Protein AF-A0AAW9DWY3-F1 (afdb_monomer)

Organism: Acidiphilium acidophilum (NCBI:txid76588)

Sequence (272 aa):
MNARHDAEGHEAAGNEAMGNEATGNEARIAEVRATLDRVTDPELDESVVDLGFITAITVTAPDEVDVAFRLPTYWCAANFSYLMASDMREAVLGLSWVRRAVIHLDDHMYVEAINEGIAQGKDFTEVFPAGDGQDLSAIRRNFALKSFERRQEMLLRHLLAAGHPPETIAAISLAALEALKLDAEGTVLRTRYLERRHWPQDVMTVGEGVSPFAFVTRDGERLMPETLGIYLRHIRRIGLNAEFNGALCRGLLASRYPGTTPAATPDFIGAC

Solvent-accessible surface area (backbone atoms only — not comparable to full-atom values): 15272 Å² total; per-residue (Å²): 140,82,92,87,84,85,72,74,71,64,59,55,58,53,52,52,53,54,50,52,52,52,54,54,48,52,53,50,47,52,51,49,49,62,46,41,42,73,34,43,4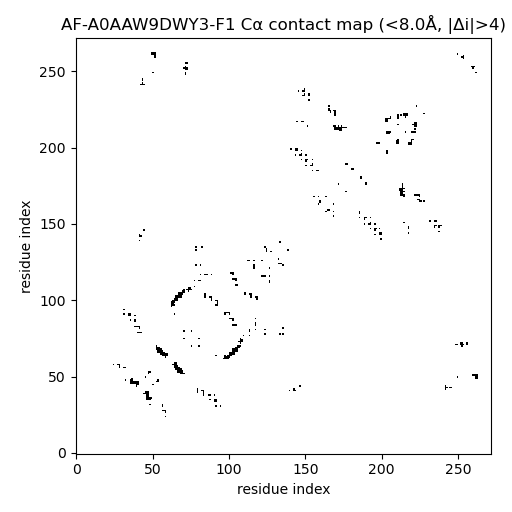0,66,75,54,68,40,29,35,49,44,63,52,24,60,75,45,74,47,76,83,51,97,38,29,40,41,36,35,29,52,61,47,47,52,76,58,57,66,68,59,57,43,50,45,48,46,48,45,36,53,49,50,48,66,39,92,67,39,79,44,60,47,56,42,64,72,60,44,83,54,36,68,56,46,35,52,27,57,74,71,69,53,56,67,60,78,63,43,69,85,50,84,78,71,55,60,68,62,49,52,50,53,31,37,47,50,44,32,42,35,36,45,46,55,38,52,50,51,42,46,74,74,65,51,50,51,64,57,56,46,61,33,29,45,71,53,56,73,68,52,89,59,59,75,67,51,46,52,36,48,53,58,27,57,76,30,62,65,44,54,60,84,35,35,34,52,84,98,39,64,49,66,43,53,53,53,47,89,73,29,43,80,46,48,48,91,46,43,70,59,51,48,60,56,40,47,58,60,41,55,54,23,53,54,51,43,54,50,44,51,51,39,28,37,72,71,40,76,89,58,75,48,57,79,75,78,83,78,74,77,78,128

Foldseek 3Di:
DDDDDDPPPPVVVVVVVVVVVVVVFVVLQVVLLVLQQCQAQLQQRGGQVLLLQWDDWDDDDFQEIETEGEFLDQADPLLSVLSSQLSSQVSSCPPPRHPYYQYAYDHHPCRVLSRVCSNVVHDPCVSVVPPPRPPSVVSSQVSLLLQLLLLLLVLVVQCVVVPNALVNLLPQFLVNLVVDDDPPVNVVSSVSNVVSCCPPVVQCDDPPGGARHSDAHSNNHGDDSVCVVVSSVVSVVSNVVSVVVSVVRSVSNCVVDPPDDRNDPPPPPPDD

pLDDT: mean 83.59, std 16.76, range [28.31, 98.06]

Secondary structure (DSSP, 8-state):
-----SSHHHHHHHHHHHHHHHHHHHHHHHHHHHHHTT-B-TTT--BTTTTT-EEEEEE-STTEEEEEE--SSTT--HHHHHHHHHHHHHHHHTSTT-SEEEEEE-S-TTHHHHHHHHHHT--HHHH-TTS----HHHHHHHHHHHHHHHHHHHHHHHHHHTT--HHHHTT-BHHHHHH----HHHHHHHHHHHHHHT-SHHHHEETTEE-SBSSB-TTSPBPPTTTHHHHHHHHHHHHHHHHHHHHHHHHHHHHHSTT--PPPPP------

InterPro domains:
  IPR002744 MIP18 family-like [PF01883] (30-99)
  IPR034904 Fe-S cluster assembly domain superfamily [G3DSA:3.30.300.130] (24-117)
  IPR034904 Fe-S cluster assembly domain superfamily [SSF117916] (30-110)

Nearest PDB structures (foldseek):
  3lno-assembly1_A  TM=9.317E-01  e=7.506E-04  Bacillus anthracis
  5ird-assembly1_A  TM=6.678E-01  e=3.492E-02  Mycobacterium tuberculosis H37Ra
  6g6i-assembly1_A-2  TM=7.000E-01  e=1.460E+00  Magnetospirillum gryphiswaldense
  7m3w-assembly1_B  TM=4.409E-01  e=3.427E+00  Mycobacterium avium subsp. paratuberculosis K-10
  1wz8-assembly1_E  TM=4.365E-01  e=4.242E+00  Thermus thermophilus HB8

Mean predicted aligned error: 9.47 Å

Structure (mmCIF, N/CA/C/O backbone):
data_AF-A0AAW9DWY3-F1
#
_entry.id   AF-A0AAW9DWY3-F1
#
loop_
_atom_site.group_PDB
_atom_site.id
_atom_site.type_symbol
_atom_site.label_atom_id
_atom_site.label_alt_id
_atom_site.label_comp_id
_atom_site.label_asym_id
_atom_site.label_entity_id
_atom_site.label_seq_id
_atom_site.pdbx_PDB_ins_code
_atom_site.Cartn_x
_atom_site.Cartn_y
_atom_site.Cartn_z
_atom_site.occupancy
_atom_site.B_iso_or_equiv
_atom_site.auth_seq_id
_atom_site.auth_comp_id
_atom_site.auth_asym_id
_atom_site.auth_atom_id
_atom_site.pdbx_PDB_model_num
ATOM 1 N N . MET A 1 1 ? -63.364 -26.196 23.648 1.00 38.72 1 MET A N 1
ATOM 2 C CA . MET A 1 1 ? -63.122 -25.522 22.351 1.00 38.72 1 MET A CA 1
ATOM 3 C C . MET A 1 1 ? -62.953 -24.042 22.629 1.00 38.72 1 MET A C 1
ATOM 5 O O . MET A 1 1 ? -63.817 -23.506 23.293 1.00 38.72 1 MET A O 1
ATOM 9 N N . ASN A 1 2 ? -61.928 -23.317 22.213 1.00 40.72 2 ASN A N 1
ATOM 10 C CA . ASN A 1 2 ? -60.600 -23.631 21.706 1.00 40.72 2 ASN A CA 1
ATOM 11 C C . ASN A 1 2 ? -59.834 -22.304 21.886 1.00 40.72 2 ASN A C 1
ATOM 13 O O . ASN A 1 2 ? -60.246 -21.303 21.310 1.00 40.72 2 ASN A O 1
ATOM 17 N N . ALA A 1 3 ? -58.807 -22.268 22.734 1.00 46.69 3 ALA A N 1
ATOM 18 C CA . ALA A 1 3 ? -57.855 -21.162 22.800 1.00 46.69 3 ALA A CA 1
ATOM 19 C C . ALA A 1 3 ? -56.593 -21.633 22.078 1.00 46.69 3 ALA A C 1
ATOM 21 O O . ALA A 1 3 ? -56.043 -22.652 22.492 1.00 46.69 3 ALA A O 1
ATOM 22 N N . ARG A 1 4 ? -56.216 -20.961 20.980 1.00 46.75 4 ARG A N 1
ATOM 23 C CA . ARG A 1 4 ? -54.938 -21.051 20.238 1.00 46.75 4 ARG A CA 1
ATOM 24 C C . ARG A 1 4 ? -55.126 -20.372 18.881 1.00 46.75 4 ARG A C 1
ATOM 26 O O . ARG A 1 4 ? -55.703 -20.987 17.993 1.00 46.75 4 ARG A O 1
ATOM 33 N N . HIS A 1 5 ? -54.677 -19.134 18.759 1.00 45.56 5 HIS A N 1
ATOM 34 C CA . HIS A 1 5 ? -54.224 -18.416 17.557 1.00 45.56 5 HIS A CA 1
ATOM 35 C C . HIS A 1 5 ? -53.874 -17.022 18.088 1.00 45.56 5 HIS A C 1
ATOM 37 O O . HIS A 1 5 ? -54.678 -16.515 18.854 1.00 45.56 5 HIS A O 1
ATOM 43 N N . ASP A 1 6 ? -52.659 -16.527 17.826 1.00 46.97 6 ASP A N 1
ATOM 44 C CA . ASP A 1 6 ? -52.166 -15.133 18.010 1.00 46.97 6 ASP A CA 1
ATOM 45 C C . ASP A 1 6 ? -50.674 -15.065 18.418 1.00 46.97 6 ASP A C 1
ATOM 47 O O . ASP A 1 6 ? -50.133 -13.978 18.594 1.00 46.97 6 ASP A O 1
ATOM 51 N N . ALA A 1 7 ? -49.958 -16.195 18.520 1.00 48.62 7 ALA A N 1
ATOM 52 C CA . ALA A 1 7 ? -48.517 -16.196 18.825 1.00 48.62 7 ALA A CA 1
ATOM 53 C C . ALA A 1 7 ? -47.592 -16.228 17.585 1.00 48.62 7 ALA A C 1
ATOM 55 O O . ALA A 1 7 ? -46.434 -15.844 17.687 1.00 48.62 7 ALA A O 1
ATOM 56 N N . GLU A 1 8 ? -48.076 -16.633 16.406 1.00 48.25 8 GLU A N 1
ATOM 57 C CA . GLU A 1 8 ? -47.203 -16.929 15.248 1.00 48.25 8 GLU A CA 1
ATOM 58 C C . GLU A 1 8 ? -46.792 -15.690 14.420 1.00 48.25 8 GLU A C 1
ATOM 60 O O . GLU A 1 8 ? -45.845 -15.751 13.642 1.00 48.25 8 GLU A O 1
ATOM 65 N N . GLY A 1 9 ? -47.453 -14.537 14.597 1.00 44.91 9 GLY A N 1
ATOM 66 C CA . GLY A 1 9 ? -47.199 -13.332 13.788 1.00 44.91 9 GLY A CA 1
ATOM 67 C C . GLY A 1 9 ? -46.065 -12.419 14.277 1.00 44.91 9 GLY A C 1
ATOM 68 O O . GLY A 1 9 ? -45.549 -11.624 13.497 1.00 44.91 9 GLY A O 1
ATOM 69 N N . HIS A 1 10 ? -45.667 -12.510 15.550 1.00 46.31 10 HIS A N 1
ATOM 70 C CA . HIS A 1 10 ? -44.636 -11.632 16.131 1.00 46.31 10 HIS A CA 1
ATOM 71 C C . HIS A 1 10 ? -43.219 -12.215 15.994 1.00 46.31 10 HIS A C 1
ATOM 73 O O . HIS A 1 10 ? -42.243 -11.476 15.894 1.00 46.31 10 HIS A O 1
ATOM 79 N N . GLU A 1 11 ? -43.109 -13.544 15.941 1.00 47.34 11 GLU A N 1
ATOM 80 C CA . GLU A 1 11 ? -41.832 -14.263 15.869 1.00 47.34 11 GLU A CA 1
ATOM 81 C C . GLU A 1 11 ? -41.232 -14.230 14.449 1.00 47.34 11 GLU A C 1
ATOM 83 O O . GLU A 1 11 ? -40.022 -14.081 14.288 1.00 47.34 11 GLU A O 1
ATOM 88 N N . ALA A 1 12 ? -42.075 -14.255 13.409 1.00 51.22 12 ALA A N 1
ATOM 89 C CA . ALA A 1 12 ? -41.637 -14.172 12.013 1.00 51.22 12 ALA A CA 1
ATOM 90 C C . ALA A 1 12 ? -41.053 -12.791 11.646 1.00 51.22 12 ALA A C 1
ATOM 92 O O . ALA A 1 12 ? -39.983 -12.716 11.046 1.00 51.22 12 ALA A O 1
ATOM 93 N N . ALA A 1 13 ? -41.699 -11.698 12.071 1.00 56.00 13 ALA A N 1
ATOM 94 C CA . ALA A 1 13 ? -41.237 -10.334 11.790 1.00 56.00 13 ALA A CA 1
ATOM 95 C C . ALA A 1 13 ? -39.919 -9.986 12.512 1.00 56.00 13 ALA A C 1
ATOM 97 O O . ALA A 1 13 ? -39.076 -9.277 11.963 1.00 56.00 13 ALA A O 1
ATOM 98 N N . GLY A 1 14 ? -39.716 -10.513 13.727 1.00 51.50 14 GLY A N 1
ATOM 99 C CA . GLY A 1 14 ? -38.459 -10.358 14.464 1.00 51.50 14 GLY A CA 1
ATOM 100 C C . GLY A 1 14 ? -37.291 -11.106 13.815 1.00 51.50 14 GLY A C 1
ATOM 101 O O . GLY A 1 14 ? -36.173 -10.598 13.794 1.00 51.50 14 GLY A O 1
ATOM 102 N N . ASN A 1 15 ? -37.552 -12.278 13.229 1.00 59.59 15 ASN A N 1
ATOM 103 C CA . ASN A 1 15 ? -36.520 -13.088 12.584 1.00 59.59 15 ASN A CA 1
ATOM 104 C C . ASN A 1 15 ? -36.099 -12.523 11.210 1.00 59.59 15 ASN A C 1
ATOM 106 O O . ASN A 1 15 ? -34.923 -12.568 10.857 1.00 59.59 15 ASN A O 1
ATOM 110 N N . GLU A 1 16 ? -37.033 -11.929 10.457 1.00 57.91 16 GLU A N 1
ATOM 111 C CA . GLU A 1 16 ? -36.740 -11.251 9.183 1.00 57.91 16 GLU A CA 1
ATOM 112 C C . GLU A 1 16 ? -35.959 -9.939 9.371 1.00 57.91 16 GLU A C 1
ATOM 114 O O . GLU A 1 16 ? -35.008 -9.681 8.631 1.00 57.91 16 GLU A O 1
ATOM 119 N N . ALA A 1 17 ? -36.303 -9.127 10.379 1.00 61.09 17 ALA A N 1
ATOM 120 C CA . ALA A 1 17 ? -35.576 -7.892 10.690 1.00 61.09 17 ALA A CA 1
ATOM 121 C C . ALA A 1 17 ? -34.137 -8.173 11.157 1.00 61.09 17 ALA A C 1
ATOM 123 O O . ALA A 1 17 ? -33.192 -7.564 10.656 1.00 61.09 17 ALA A O 1
ATOM 124 N N . MET A 1 18 ? -33.964 -9.157 12.046 1.00 61.44 18 MET A N 1
ATOM 125 C CA . MET A 1 18 ? -32.652 -9.580 12.542 1.00 61.44 18 MET A CA 1
ATOM 126 C C . MET A 1 18 ? -31.797 -10.222 11.435 1.00 61.44 18 MET A C 1
ATOM 128 O O . MET A 1 18 ? -30.588 -10.005 11.379 1.00 61.44 18 MET A O 1
ATOM 132 N N . GLY A 1 19 ? -32.426 -10.957 10.509 1.00 60.44 19 GLY A N 1
ATOM 133 C CA . GLY A 1 19 ? -31.772 -11.485 9.312 1.00 60.44 19 GLY A CA 1
ATOM 134 C C . GLY A 1 19 ? -31.286 -10.386 8.363 1.00 60.44 19 GLY A C 1
ATOM 135 O O . GLY A 1 19 ? -30.151 -10.452 7.900 1.00 60.44 19 GLY A O 1
ATOM 136 N N . ASN A 1 20 ? -32.101 -9.351 8.129 1.00 66.12 20 ASN A N 1
ATOM 137 C CA . ASN A 1 20 ? -31.758 -8.230 7.250 1.00 66.12 20 ASN A CA 1
ATOM 138 C C . ASN A 1 20 ? -30.631 -7.351 7.830 1.00 66.12 20 ASN A C 1
ATOM 140 O O . ASN A 1 20 ? -29.715 -6.961 7.104 1.00 66.12 20 ASN A O 1
ATOM 144 N N . GLU A 1 21 ? -30.653 -7.092 9.143 1.00 67.31 21 GLU A N 1
ATOM 145 C CA . GLU A 1 21 ? -29.576 -6.386 9.854 1.00 67.31 21 GLU A CA 1
ATOM 146 C C . GLU A 1 21 ? -28.256 -7.168 9.829 1.00 67.31 21 GLU A C 1
ATOM 148 O O . GLU A 1 21 ? -27.202 -6.580 9.582 1.00 67.31 21 GLU A O 1
ATOM 153 N N . ALA A 1 22 ? -28.299 -8.493 10.008 1.00 71.38 22 ALA A N 1
ATOM 154 C CA . ALA A 1 22 ? -27.112 -9.341 9.918 1.00 71.38 22 ALA A CA 1
ATOM 155 C C . ALA A 1 22 ? -26.484 -9.305 8.513 1.00 71.38 22 ALA A C 1
ATOM 157 O O . ALA A 1 22 ? -25.279 -9.078 8.392 1.00 71.38 22 ALA A O 1
ATOM 158 N N . THR A 1 23 ? -27.289 -9.429 7.449 1.00 74.88 23 THR A N 1
ATOM 159 C CA . THR 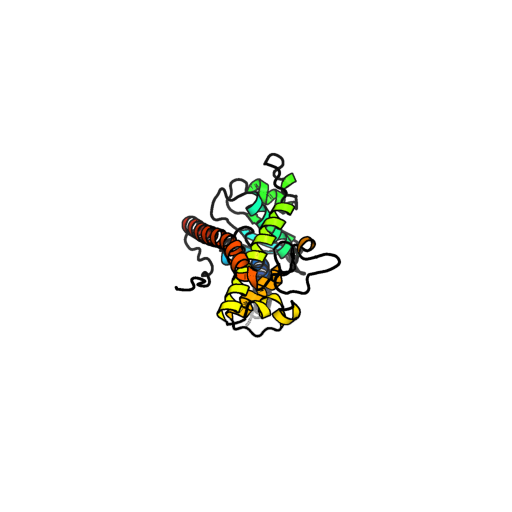A 1 23 ? -26.800 -9.284 6.064 1.00 74.88 23 THR A CA 1
ATOM 160 C C . THR A 1 23 ? -26.302 -7.872 5.751 1.00 74.88 23 THR A C 1
ATOM 162 O O . THR A 1 23 ? -25.316 -7.711 5.031 1.00 74.88 23 THR A O 1
ATOM 165 N N . GLY A 1 24 ? -26.942 -6.837 6.306 1.00 80.56 24 GLY A N 1
ATOM 166 C CA . GLY A 1 24 ? -26.497 -5.450 6.161 1.00 80.56 24 GLY A CA 1
ATOM 167 C C . GLY A 1 24 ? -25.141 -5.200 6.825 1.00 80.56 24 GLY A C 1
ATOM 168 O O . GLY A 1 24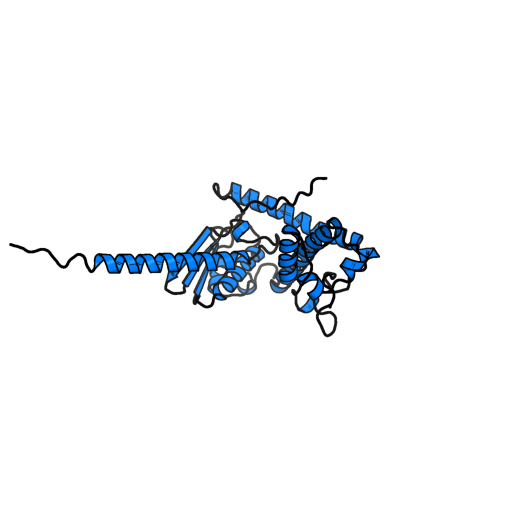 ? -24.274 -4.545 6.244 1.00 80.56 24 GLY A O 1
ATOM 169 N N . ASN A 1 25 ? -24.926 -5.775 8.009 1.00 85.50 25 ASN A N 1
ATOM 170 C CA . ASN A 1 25 ? -23.652 -5.696 8.716 1.00 85.50 25 ASN A CA 1
ATOM 171 C C . ASN A 1 25 ? -22.550 -6.495 8.017 1.00 85.50 25 ASN A C 1
ATOM 173 O O . ASN A 1 25 ? -21.427 -6.009 7.934 1.00 85.50 25 ASN A O 1
ATOM 177 N N . GLU A 1 26 ? -22.851 -7.668 7.459 1.00 89.38 26 GLU A N 1
ATOM 178 C CA . GLU A 1 26 ? -21.874 -8.447 6.690 1.00 89.38 26 GLU A CA 1
ATOM 179 C C . GLU A 1 26 ? -21.381 -7.678 5.453 1.00 89.38 26 GLU A C 1
ATOM 181 O O . GLU A 1 26 ? -20.174 -7.581 5.221 1.00 89.38 26 GLU A O 1
ATOM 186 N N . ALA A 1 27 ? -22.296 -7.041 4.713 1.00 91.88 27 ALA A N 1
ATOM 187 C CA . ALA A 1 27 ? -21.943 -6.194 3.574 1.00 91.88 27 ALA A CA 1
ATOM 188 C C . ALA A 1 27 ? -21.068 -4.997 3.988 1.00 91.88 27 ALA A C 1
ATOM 190 O O . ALA A 1 27 ? -20.058 -4.709 3.344 1.00 91.88 27 ALA A O 1
ATOM 191 N N . ARG A 1 28 ? -21.409 -4.335 5.101 1.00 94.25 28 ARG A N 1
ATOM 192 C CA . ARG A 1 28 ? -20.621 -3.227 5.667 1.00 94.25 28 ARG A CA 1
ATOM 193 C C . ARG A 1 28 ? -19.233 -3.675 6.127 1.00 94.25 28 ARG A C 1
ATOM 195 O O . ARG A 1 28 ? -18.250 -2.993 5.854 1.00 94.25 28 ARG A O 1
ATOM 202 N N . ILE A 1 29 ? -19.122 -4.836 6.775 1.00 95.56 29 ILE A N 1
ATOM 203 C CA . ILE A 1 29 ? -17.834 -5.416 7.186 1.00 95.56 29 ILE A CA 1
ATOM 204 C C . ILE A 1 29 ? -16.966 -5.721 5.960 1.00 95.56 29 ILE A C 1
ATOM 206 O O . ILE A 1 29 ? -15.766 -5.437 5.974 1.00 95.56 29 ILE A O 1
ATOM 210 N N . ALA A 1 30 ? -17.553 -6.267 4.893 1.00 95.50 30 ALA A N 1
ATOM 211 C CA . ALA A 1 30 ? -16.839 -6.526 3.646 1.00 95.50 30 ALA A CA 1
ATOM 212 C C . ALA A 1 30 ? -16.332 -5.227 2.994 1.00 95.50 30 ALA A C 1
ATOM 214 O O . ALA A 1 30 ? -15.190 -5.179 2.535 1.00 95.50 30 ALA A O 1
ATOM 215 N N . GLU A 1 31 ? -17.133 -4.160 3.011 1.00 96.31 31 GLU A N 1
ATOM 216 C CA . GLU A 1 31 ? -16.737 -2.838 2.510 1.00 96.31 31 GLU A CA 1
ATOM 217 C C . GLU A 1 31 ? -15.598 -2.214 3.336 1.00 96.31 31 GLU A C 1
ATOM 219 O O . GLU A 1 31 ? -14.619 -1.715 2.771 1.00 96.31 31 GLU A O 1
ATOM 224 N N . VAL A 1 32 ? -15.670 -2.304 4.670 1.00 97.12 32 VAL A N 1
ATOM 225 C CA . VAL A 1 32 ? -14.580 -1.879 5.566 1.00 97.12 32 VAL A CA 1
ATOM 226 C C . VAL A 1 32 ? -13.312 -2.677 5.272 1.00 97.12 32 VAL A C 1
ATOM 228 O O . VAL A 1 32 ? -12.243 -2.091 5.120 1.00 97.12 32 VAL A O 1
ATOM 231 N N . ARG A 1 33 ? -13.408 -4.003 5.121 1.00 97.38 33 ARG A N 1
ATOM 232 C CA . ARG A 1 33 ? -12.256 -4.849 4.783 1.00 97.38 33 ARG A CA 1
ATOM 233 C C . ARG A 1 33 ? -11.634 -4.459 3.442 1.00 97.38 33 ARG A C 1
ATOM 235 O O . ARG A 1 33 ? -10.418 -4.334 3.372 1.00 97.38 33 ARG A O 1
ATOM 242 N N . ALA A 1 34 ? -12.443 -4.232 2.408 1.00 95.75 34 ALA A N 1
ATOM 243 C CA . ALA A 1 34 ? -11.963 -3.797 1.093 1.00 95.75 34 ALA A CA 1
ATOM 244 C C . ALA A 1 34 ? -11.299 -2.409 1.136 1.00 95.75 34 ALA A C 1
ATOM 246 O O . ALA A 1 34 ? -10.392 -2.118 0.359 1.00 95.75 34 ALA A O 1
ATOM 247 N N . THR A 1 35 ? -11.741 -1.552 2.054 1.00 96.50 35 THR A N 1
ATOM 248 C CA . THR A 1 35 ? -11.126 -0.246 2.311 1.00 96.50 35 THR A CA 1
ATOM 249 C C . THR A 1 35 ? -9.779 -0.390 3.015 1.00 96.50 35 THR A C 1
ATOM 251 O O . THR A 1 35 ? -8.793 0.198 2.575 1.00 96.50 35 THR A O 1
ATOM 254 N N . LEU A 1 36 ? -9.715 -1.216 4.063 1.00 97.19 36 LEU A N 1
ATOM 255 C CA . LEU A 1 36 ? -8.480 -1.514 4.792 1.00 97.19 36 LEU A CA 1
ATOM 256 C C . LEU A 1 36 ? -7.439 -2.221 3.919 1.00 97.19 36 LEU A C 1
ATOM 258 O O . LEU A 1 36 ? -6.250 -2.024 4.126 1.00 97.19 36 LEU A O 1
ATOM 262 N N . ASP A 1 37 ? -7.864 -2.985 2.913 1.00 94.94 37 ASP A N 1
ATOM 263 C CA . ASP A 1 37 ? -6.963 -3.648 1.965 1.00 94.94 37 ASP A CA 1
ATOM 264 C C . ASP A 1 37 ? -6.107 -2.662 1.145 1.00 94.94 37 ASP A C 1
ATOM 266 O O . ASP A 1 37 ? -5.026 -2.988 0.661 1.00 94.94 37 ASP A O 1
ATOM 270 N N . ARG A 1 38 ? -6.554 -1.406 1.032 1.00 91.62 38 ARG A N 1
ATOM 271 C CA . ARG A 1 38 ? -5.794 -0.332 0.374 1.00 91.62 38 ARG A CA 1
ATOM 272 C C . ARG A 1 38 ? -4.793 0.350 1.303 1.00 91.62 38 ARG A C 1
ATOM 274 O O . ARG A 1 38 ? -3.956 1.118 0.829 1.00 91.62 38 ARG A O 1
ATOM 281 N N . VAL A 1 39 ? -4.881 0.100 2.608 1.00 93.62 39 VAL A N 1
ATOM 282 C CA . VAL A 1 39 ? -3.914 0.595 3.587 1.00 93.62 39 VAL A CA 1
ATOM 283 C C . VAL A 1 39 ? -2.724 -0.351 3.584 1.00 93.62 39 VAL A C 1
ATOM 285 O O . VAL A 1 39 ? -2.862 -1.551 3.808 1.00 93.62 39 VAL A O 1
ATOM 288 N N . THR A 1 40 ? -1.541 0.191 3.316 1.00 91.19 40 THR A N 1
ATOM 289 C CA . THR A 1 40 ? -0.316 -0.601 3.208 1.00 91.19 40 THR A CA 1
ATOM 290 C C . THR A 1 40 ? 0.620 -0.338 4.370 1.00 91.19 40 THR A C 1
ATOM 292 O O . THR A 1 40 ? 0.763 0.811 4.791 1.00 91.19 40 THR A O 1
ATOM 295 N N . ASP A 1 41 ? 1.353 -1.363 4.795 1.00 91.31 41 ASP A N 1
ATOM 296 C CA . ASP A 1 41 ? 2.540 -1.152 5.615 1.00 91.31 41 ASP A CA 1
ATOM 297 C C . ASP A 1 41 ? 3.522 -0.223 4.859 1.00 91.31 41 ASP A C 1
ATOM 299 O O . ASP A 1 41 ? 3.870 -0.516 3.707 1.00 91.31 41 ASP A O 1
ATOM 303 N N . PRO A 1 42 ? 3.950 0.913 5.450 1.00 83.50 42 PRO A N 1
ATOM 304 C CA . PRO A 1 42 ? 4.784 1.896 4.761 1.00 83.50 42 PRO A CA 1
ATOM 305 C C . PRO A 1 42 ? 6.124 1.339 4.270 1.00 83.50 42 PRO A C 1
ATOM 307 O O . PRO A 1 42 ? 6.641 1.792 3.247 1.00 83.50 42 PRO A O 1
ATOM 310 N N . GLU A 1 43 ? 6.696 0.379 4.994 1.00 84.56 43 GLU A N 1
ATOM 311 C CA . GLU A 1 43 ? 7.992 -0.212 4.682 1.00 84.56 43 GLU A CA 1
ATOM 312 C C . GLU A 1 43 ? 7.877 -1.305 3.616 1.00 84.56 43 GLU A C 1
ATOM 314 O O . GLU A 1 43 ? 8.718 -1.375 2.714 1.00 84.56 43 GLU A O 1
ATOM 319 N N . LEU A 1 44 ? 6.833 -2.129 3.703 1.00 86.81 44 LEU A N 1
ATOM 320 C CA . LEU A 1 44 ? 6.644 -3.299 2.845 1.00 86.81 44 LEU A CA 1
ATOM 321 C C . LEU A 1 44 ? 5.870 -2.987 1.557 1.00 86.81 44 LEU A C 1
ATOM 323 O O . LEU A 1 44 ? 6.007 -3.707 0.566 1.00 86.81 44 LEU A O 1
ATOM 327 N N . ASP A 1 45 ? 5.063 -1.920 1.548 1.00 89.31 45 ASP A N 1
ATOM 328 C CA . ASP A 1 45 ? 4.112 -1.599 0.474 1.00 89.31 45 ASP A CA 1
ATOM 329 C C . ASP A 1 45 ? 3.165 -2.793 0.175 1.00 89.31 45 ASP A C 1
ATOM 331 O O . ASP A 1 45 ? 2.820 -3.101 -0.970 1.00 89.31 45 ASP A O 1
ATOM 335 N N . GLU A 1 46 ? 2.771 -3.508 1.231 1.00 90.62 46 GLU A N 1
ATOM 336 C CA . GLU A 1 46 ? 1.835 -4.639 1.228 1.00 90.62 46 GLU A CA 1
ATOM 337 C C . GLU A 1 46 ? 0.610 -4.306 2.090 1.00 90.62 46 GLU A C 1
ATOM 339 O O . GLU A 1 46 ? 0.735 -3.577 3.074 1.00 90.62 46 GLU A O 1
ATOM 344 N N . SER A 1 47 ? -0.563 -4.819 1.712 1.00 93.31 47 SER A N 1
ATOM 345 C CA . SER A 1 47 ? -1.835 -4.578 2.405 1.00 93.31 47 SER A CA 1
ATOM 346 C C . SER A 1 47 ? -1.784 -5.052 3.860 1.00 93.31 47 SER A C 1
ATOM 348 O O . SER A 1 47 ? -1.324 -6.158 4.148 1.00 93.31 47 SER A O 1
ATOM 350 N N . VAL A 1 48 ? -2.314 -4.251 4.789 1.00 94.88 48 VAL A N 1
ATOM 351 C CA . VAL A 1 48 ? -2.465 -4.665 6.197 1.00 94.88 48 VAL A CA 1
ATOM 352 C C . VAL A 1 48 ? -3.428 -5.852 6.352 1.00 94.88 48 VAL A C 1
ATOM 354 O O . VAL A 1 48 ? -3.352 -6.596 7.335 1.00 94.88 48 VAL A O 1
ATOM 357 N N . VAL A 1 49 ? -4.321 -6.064 5.378 1.00 94.75 49 VAL A N 1
ATOM 358 C CA . VAL A 1 49 ? -5.204 -7.235 5.320 1.00 94.75 49 VAL A CA 1
ATOM 359 C C . VAL A 1 49 ? -4.422 -8.465 4.864 1.00 94.75 49 VAL A C 1
ATOM 361 O O . VAL A 1 49 ? -4.458 -9.480 5.561 1.00 94.75 49 VAL A O 1
ATOM 364 N N . ASP A 1 50 ? -3.665 -8.366 3.767 1.00 91.81 50 ASP A N 1
ATOM 365 C CA . ASP A 1 50 ? -2.847 -9.475 3.244 1.00 91.81 50 ASP A CA 1
ATOM 366 C C . ASP A 1 50 ? -1.769 -9.921 4.237 1.00 91.81 50 ASP A C 1
ATOM 368 O O . ASP A 1 50 ? -1.522 -11.119 4.414 1.00 91.81 50 ASP A O 1
ATOM 372 N N . LEU A 1 51 ? -1.172 -8.959 4.947 1.00 91.56 51 LEU A N 1
ATOM 373 C CA . LEU A 1 51 ? -0.207 -9.207 6.017 1.00 91.56 51 LEU A CA 1
ATOM 374 C C . LEU A 1 51 ? -0.833 -9.886 7.246 1.00 91.56 51 LEU A C 1
ATOM 376 O O . LEU A 1 51 ? -0.106 -10.334 8.131 1.00 91.56 51 LEU A O 1
ATOM 380 N N . GLY A 1 52 ? -2.164 -9.992 7.321 1.00 92.19 52 GLY A N 1
ATOM 381 C CA . GLY A 1 52 ? -2.867 -10.622 8.439 1.00 92.19 52 GLY A CA 1
ATOM 382 C C . GLY A 1 52 ? -2.825 -9.799 9.729 1.00 92.19 52 GLY A C 1
ATOM 383 O O . GLY A 1 52 ? -2.913 -10.370 10.828 1.00 92.19 52 GLY A O 1
ATOM 384 N N . PHE A 1 53 ? -2.660 -8.475 9.608 1.00 95.31 53 PHE A N 1
ATOM 385 C CA . PHE A 1 53 ? -2.638 -7.559 10.748 1.00 95.31 53 PHE A CA 1
ATOM 386 C C . PHE A 1 53 ? -4.041 -7.297 11.283 1.00 95.31 53 PHE A C 1
ATOM 388 O O . PHE A 1 53 ? -4.193 -7.183 12.493 1.00 95.31 53 PHE A O 1
ATOM 395 N N . ILE A 1 54 ? -5.063 -7.255 10.425 1.00 97.00 54 ILE A N 1
ATOM 396 C CA . ILE A 1 54 ? -6.451 -7.040 10.858 1.00 97.00 54 ILE A CA 1
ATOM 397 C C . ILE A 1 54 ? -6.979 -8.282 11.586 1.00 97.00 54 ILE A C 1
ATOM 399 O O . ILE A 1 54 ? -7.127 -9.346 10.981 1.00 97.00 54 ILE A O 1
ATOM 403 N N . THR A 1 55 ? -7.288 -8.141 12.875 1.00 95.25 55 THR A N 1
ATOM 404 C CA . THR A 1 55 ? -7.762 -9.233 13.742 1.00 95.25 55 THR A CA 1
ATOM 405 C C . THR A 1 55 ? -9.279 -9.260 13.869 1.00 95.25 55 THR A C 1
ATOM 407 O O . THR A 1 55 ? -9.864 -10.343 13.893 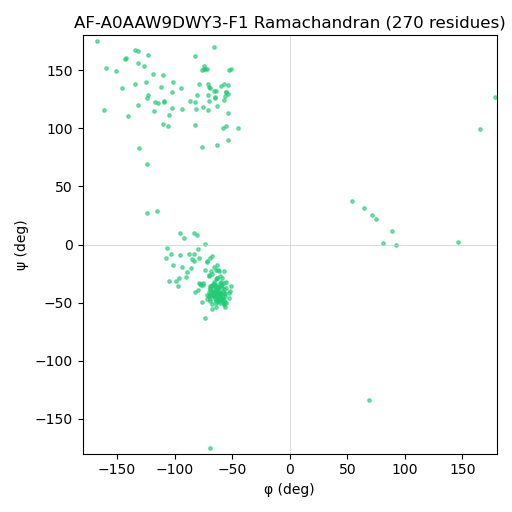1.00 95.25 55 THR A O 1
ATOM 410 N N . ALA A 1 56 ? -9.931 -8.095 13.891 1.00 96.06 56 ALA A N 1
ATOM 411 C CA . ALA A 1 56 ? -11.386 -7.993 13.943 1.00 96.06 56 ALA A CA 1
ATOM 412 C C . ALA A 1 56 ? -11.896 -6.717 13.263 1.00 96.06 56 ALA A C 1
ATOM 414 O O . ALA A 1 56 ? -11.233 -5.682 13.272 1.00 96.06 56 ALA A O 1
ATOM 415 N N . ILE A 1 57 ? -13.103 -6.803 12.703 1.00 97.25 57 ILE A N 1
ATOM 416 C CA . ILE A 1 57 ? -13.888 -5.665 12.218 1.00 97.25 57 ILE A CA 1
ATOM 417 C C . ILE A 1 57 ? -15.294 -5.849 12.785 1.00 97.25 57 ILE A C 1
ATOM 419 O O . ILE A 1 57 ? -15.931 -6.865 12.506 1.00 97.25 57 ILE A O 1
ATOM 423 N N . THR A 1 58 ? -15.767 -4.885 13.571 1.00 95.12 58 THR A N 1
ATOM 424 C CA . THR A 1 58 ? -17.102 -4.913 14.182 1.00 95.12 58 THR A CA 1
ATOM 425 C C . THR A 1 58 ? -17.867 -3.649 13.818 1.00 95.12 58 THR A C 1
ATOM 427 O O . THR A 1 58 ? -17.303 -2.558 13.810 1.00 95.12 58 THR A O 1
ATOM 430 N N . VAL A 1 59 ? -19.162 -3.796 13.540 1.00 93.69 59 VAL A N 1
ATOM 431 C CA . VAL A 1 59 ? -20.102 -2.682 13.363 1.00 93.69 59 VAL A CA 1
ATOM 432 C C . VAL A 1 59 ? -21.042 -2.701 14.570 1.00 93.69 59 VAL A C 1
ATOM 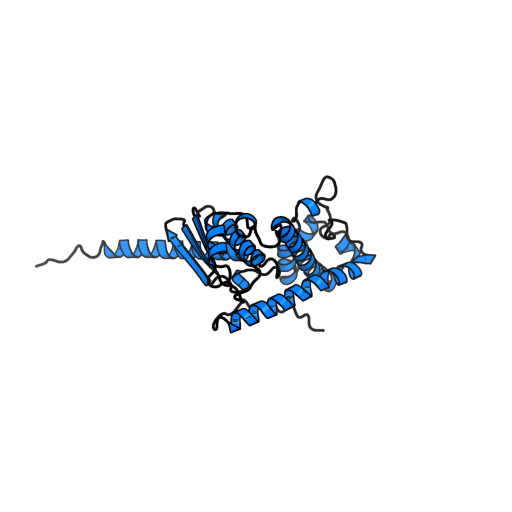434 O O . VAL A 1 59 ? -21.869 -3.603 14.687 1.00 93.69 59 VAL A O 1
ATOM 437 N N . THR A 1 60 ? -20.836 -1.793 15.529 1.00 79.62 60 THR A N 1
ATOM 438 C CA . THR A 1 60 ? -21.396 -1.893 16.898 1.00 79.62 60 THR A CA 1
ATOM 439 C C . THR A 1 60 ? -22.662 -1.064 17.129 1.00 79.62 60 THR A C 1
ATOM 441 O O . THR A 1 60 ? -23.534 -1.462 17.900 1.00 79.62 60 THR A O 1
ATOM 444 N N . ALA A 1 61 ? -22.791 0.068 16.446 1.00 73.50 61 ALA A N 1
ATOM 445 C CA . ALA A 1 61 ? -23.958 0.950 16.443 1.00 73.50 61 ALA A CA 1
ATOM 446 C C . ALA A 1 61 ? -24.269 1.329 14.985 1.00 73.50 61 ALA A C 1
ATOM 448 O O . ALA A 1 61 ? -23.421 1.079 14.119 1.00 73.50 61 ALA A O 1
ATOM 449 N N . PRO A 1 62 ? -25.440 1.921 14.658 1.00 74.25 62 PRO A N 1
ATOM 450 C CA . PRO A 1 62 ? -25.634 2.467 13.324 1.00 74.25 62 PRO A CA 1
ATOM 451 C C . PRO A 1 62 ? -24.475 3.420 13.034 1.00 74.25 62 PRO A C 1
ATOM 453 O O . PRO A 1 62 ? -24.313 4.450 13.693 1.00 74.25 62 PRO A O 1
ATOM 456 N N . ASP A 1 63 ? -23.662 3.012 12.063 1.00 87.00 63 ASP A N 1
ATOM 457 C CA . ASP A 1 63 ? -22.599 3.808 11.471 1.00 87.00 63 ASP A CA 1
ATOM 458 C C . ASP A 1 63 ? -21.330 3.988 12.332 1.00 87.00 63 ASP A C 1
ATOM 460 O O . ASP A 1 63 ? -20.554 4.921 12.110 1.00 87.00 63 ASP A O 1
ATOM 464 N N . GLU A 1 64 ? -21.082 3.091 13.293 1.00 94.06 64 GLU A N 1
ATOM 465 C CA . GLU A 1 64 ? -19.813 3.021 14.038 1.00 94.06 64 GLU A CA 1
ATOM 466 C C . GLU A 1 64 ? -19.030 1.753 13.696 1.00 94.06 64 GLU A C 1
ATOM 468 O O . GLU A 1 64 ? -19.601 0.663 13.620 1.00 94.06 64 GLU A O 1
ATOM 473 N N . VAL A 1 65 ? -17.720 1.907 13.487 1.00 97.19 65 VAL A N 1
ATOM 474 C CA . VAL A 1 65 ? -16.811 0.824 13.101 1.00 97.19 65 VAL A CA 1
ATOM 475 C C . VAL A 1 65 ? -15.663 0.720 14.095 1.00 97.19 65 VAL A C 1
ATOM 477 O O . VAL A 1 65 ? -14.929 1.685 14.314 1.00 97.19 65 VAL A O 1
ATOM 480 N N . ASP A 1 66 ? -15.470 -0.478 14.633 1.00 97.19 66 ASP A N 1
ATOM 481 C CA . ASP A 1 66 ? -14.333 -0.844 15.469 1.00 97.19 66 ASP A CA 1
ATOM 482 C C . ASP A 1 66 ? -13.426 -1.807 14.686 1.00 97.19 66 ASP A C 1
ATOM 484 O O . ASP A 1 66 ? -13.865 -2.871 14.237 1.00 97.19 66 ASP A O 1
ATOM 488 N N . VAL A 1 67 ? -12.156 -1.440 14.517 1.00 98.06 67 VAL A N 1
ATOM 489 C CA . VAL A 1 67 ? -11.132 -2.263 13.859 1.00 98.06 67 VAL A CA 1
ATOM 490 C C . VAL A 1 67 ? -10.047 -2.593 14.871 1.00 98.06 67 VAL A C 1
ATOM 492 O O . VAL A 1 67 ? -9.413 -1.691 15.417 1.00 98.06 67 VAL A O 1
ATOM 495 N N . ALA A 1 68 ? -9.803 -3.882 15.088 1.00 97.69 68 ALA A N 1
ATOM 496 C CA . ALA A 1 68 ? -8.661 -4.356 15.857 1.00 97.69 68 ALA A CA 1
ATOM 497 C C . ALA A 1 68 ? -7.561 -4.841 14.909 1.00 97.69 68 ALA A C 1
ATOM 499 O O . ALA A 1 68 ? -7.838 -5.486 13.887 1.00 97.69 68 ALA A O 1
ATOM 500 N N . PHE A 1 69 ? -6.314 -4.525 15.243 1.00 97.38 69 PHE A N 1
ATOM 501 C CA . PHE A 1 69 ? -5.156 -4.995 14.502 1.00 97.38 69 PHE A CA 1
ATOM 502 C C . PHE A 1 69 ? -3.971 -5.307 15.417 1.00 97.38 69 PHE A C 1
ATOM 504 O O . PHE A 1 69 ? -3.856 -4.819 16.541 1.00 97.38 69 PHE A O 1
ATOM 511 N N . ARG A 1 70 ? -3.049 -6.111 14.898 1.00 94.94 70 ARG A N 1
ATOM 512 C CA . ARG A 1 70 ? -1.849 -6.577 15.598 1.00 94.94 70 ARG A CA 1
ATOM 513 C C . ARG A 1 70 ? -0.608 -6.406 14.742 1.00 94.94 70 ARG A C 1
ATOM 515 O O . ARG A 1 70 ? -0.690 -6.257 13.526 1.00 94.94 70 ARG A O 1
ATOM 522 N N . LEU A 1 71 ? 0.545 -6.534 15.391 1.00 93.81 71 LEU A N 1
ATOM 523 C CA . LEU A 1 71 ? 1.847 -6.419 14.751 1.00 93.81 71 LEU A CA 1
ATOM 524 C C . LEU A 1 71 ? 2.737 -7.641 15.042 1.00 93.81 71 LEU A C 1
ATOM 526 O O . LEU A 1 71 ? 2.591 -8.287 16.087 1.00 93.81 71 LEU A O 1
ATOM 530 N N . PRO A 1 72 ? 3.688 -7.965 14.146 1.00 88.25 72 PRO A N 1
ATOM 531 C CA . PRO A 1 72 ? 4.545 -9.143 14.280 1.00 88.25 72 PRO A CA 1
ATOM 532 C C . PRO A 1 72 ? 5.384 -9.171 15.554 1.00 88.25 72 PRO A C 1
ATOM 534 O O . PRO A 1 72 ? 5.615 -10.243 16.109 1.00 88.25 72 PRO A O 1
ATOM 537 N N . THR A 1 73 ? 5.840 -8.010 16.033 1.00 85.12 73 THR A N 1
ATOM 538 C CA . THR A 1 73 ? 6.676 -7.901 17.234 1.00 85.12 73 THR A CA 1
ATOM 539 C C . THR A 1 73 ? 6.159 -6.834 18.190 1.00 85.12 73 THR A C 1
ATOM 541 O O . THR A 1 73 ? 5.435 -5.915 17.814 1.00 85.12 73 THR A O 1
ATOM 544 N N . TYR A 1 74 ? 6.512 -6.982 19.467 1.00 85.19 74 TYR A N 1
ATOM 545 C CA . TYR A 1 74 ? 6.127 -6.048 20.528 1.00 85.19 74 TYR A CA 1
ATOM 546 C C . TYR A 1 74 ? 6.809 -4.674 20.383 1.00 85.19 74 TYR A C 1
ATOM 548 O O . TYR A 1 74 ? 6.309 -3.674 20.889 1.00 85.19 74 TYR A O 1
ATOM 556 N N . TRP A 1 75 ? 7.939 -4.628 19.675 1.00 83.69 75 TRP A N 1
ATOM 557 C CA . TRP A 1 75 ? 8.796 -3.453 19.492 1.00 83.69 75 TRP A CA 1
ATOM 558 C C . TRP A 1 75 ? 8.849 -2.979 18.032 1.00 83.69 75 TRP A C 1
ATOM 560 O O . TRP A 1 75 ? 9.864 -2.432 17.593 1.00 83.69 75 TRP A O 1
ATOM 570 N N . CYS A 1 76 ? 7.789 -3.211 17.250 1.00 89.00 76 CYS A N 1
ATOM 571 C CA . CYS A 1 76 ? 7.650 -2.553 15.951 1.00 89.00 76 CYS A CA 1
ATOM 572 C C . CYS A 1 76 ? 7.847 -1.031 16.100 1.00 89.00 76 CYS A C 1
ATOM 574 O O . CYS A 1 76 ? 7.620 -0.443 17.158 1.00 89.00 76 CYS A O 1
ATOM 576 N N . ALA A 1 77 ? 8.339 -0.378 15.049 1.00 88.69 77 ALA A N 1
ATOM 577 C CA . ALA A 1 77 ? 8.682 1.033 15.148 1.00 88.69 77 ALA A CA 1
ATOM 578 C C . ALA A 1 77 ? 7.419 1.873 15.411 1.00 88.69 77 ALA A C 1
ATOM 580 O O . ALA A 1 77 ? 6.444 1.786 14.665 1.00 88.69 77 ALA A O 1
ATOM 581 N N . ALA A 1 78 ? 7.434 2.691 16.470 1.00 89.19 78 ALA A N 1
ATOM 582 C CA . ALA A 1 78 ? 6.255 3.436 16.920 1.00 89.19 78 ALA A CA 1
ATOM 583 C C . ALA A 1 78 ? 5.670 4.339 15.824 1.00 89.19 78 ALA A C 1
ATOM 585 O O . ALA A 1 78 ? 4.455 4.430 15.679 1.00 89.19 78 ALA A O 1
ATOM 586 N N . ASN A 1 79 ? 6.536 4.964 15.025 1.00 88.44 79 ASN A N 1
ATOM 587 C CA . ASN A 1 79 ? 6.151 5.769 13.869 1.00 88.44 79 ASN A CA 1
ATOM 588 C C . ASN A 1 79 ? 5.396 4.941 12.815 1.00 88.44 79 ASN A C 1
ATOM 590 O O . ASN A 1 79 ? 4.374 5.400 12.320 1.00 88.44 79 ASN A O 1
ATOM 594 N N . PHE A 1 80 ? 5.838 3.724 12.491 1.00 89.19 80 PHE A N 1
ATOM 595 C CA . PHE A 1 80 ? 5.175 2.880 11.486 1.00 89.19 80 PHE A CA 1
ATOM 596 C C . PHE A 1 80 ? 3.840 2.347 12.003 1.00 89.19 80 PHE A C 1
ATOM 598 O O . PHE A 1 80 ? 2.834 2.424 11.299 1.00 89.19 80 PHE A O 1
ATOM 605 N N . SER A 1 81 ? 3.814 1.893 13.258 1.00 92.69 81 SER A N 1
ATOM 606 C CA . SER A 1 81 ? 2.589 1.472 13.941 1.00 92.69 81 SER A CA 1
ATOM 607 C C . SER A 1 81 ? 1.547 2.599 13.956 1.00 92.69 81 SER A C 1
ATOM 609 O O . SER A 1 81 ? 0.380 2.366 13.643 1.00 92.69 81 SER A O 1
ATOM 611 N N . TYR A 1 82 ? 1.971 3.832 14.260 1.00 93.00 82 TYR A N 1
ATOM 612 C CA . TYR A 1 82 ? 1.092 5.003 14.285 1.00 93.00 82 TYR A CA 1
ATOM 613 C C . TYR A 1 82 ? 0.610 5.410 12.889 1.00 93.00 82 TYR A C 1
ATOM 615 O O . TYR A 1 82 ? -0.569 5.699 12.714 1.00 93.00 82 TYR A O 1
ATOM 623 N N . LEU A 1 83 ? 1.499 5.398 11.887 1.00 91.31 83 LEU A N 1
ATOM 624 C CA . LEU A 1 83 ? 1.149 5.688 10.494 1.00 91.31 83 LEU A CA 1
ATOM 625 C C . LEU A 1 83 ? 0.061 4.741 9.987 1.00 91.31 83 LEU A C 1
ATOM 627 O O . LEU A 1 83 ? -0.961 5.208 9.497 1.00 91.31 83 LEU A O 1
ATOM 631 N N . MET A 1 84 ? 0.242 3.430 10.172 1.00 94.50 84 MET A N 1
ATOM 632 C CA . MET A 1 84 ? -0.764 2.445 9.772 1.00 94.50 84 MET A CA 1
ATOM 633 C C . MET A 1 84 ? -2.089 2.656 10.509 1.00 94.50 84 MET A C 1
ATOM 635 O O . MET A 1 84 ? -3.142 2.639 9.879 1.00 94.50 84 MET A O 1
ATOM 639 N N . ALA A 1 85 ? -2.062 2.887 11.825 1.00 96.19 85 ALA A N 1
ATOM 640 C CA . ALA A 1 85 ? -3.280 3.122 12.600 1.00 96.19 85 ALA A CA 1
ATOM 641 C C . ALA A 1 85 ? -4.030 4.392 12.160 1.00 96.19 85 ALA A C 1
ATOM 643 O O . ALA A 1 85 ? -5.258 4.375 12.045 1.00 96.19 85 ALA A O 1
ATOM 644 N N . SER A 1 86 ? -3.296 5.468 11.865 1.00 94.81 86 SER A N 1
ATOM 645 C CA . SER A 1 86 ? -3.849 6.715 11.327 1.00 94.81 86 SER A CA 1
ATOM 646 C C . SER A 1 86 ? -4.480 6.487 9.956 1.00 94.81 86 SER A C 1
ATOM 648 O O . SER A 1 86 ? -5.622 6.885 9.741 1.00 94.81 86 SER A O 1
ATOM 650 N N . ASP A 1 87 ? -3.782 5.782 9.063 1.00 94.19 87 ASP A N 1
ATOM 651 C CA . ASP A 1 87 ? -4.246 5.515 7.697 1.00 94.19 87 ASP A CA 1
ATOM 652 C C . ASP A 1 87 ? -5.487 4.618 7.693 1.00 94.19 87 ASP A C 1
ATOM 654 O O . ASP A 1 87 ? -6.434 4.871 6.950 1.00 94.19 87 ASP A O 1
ATOM 658 N N . MET A 1 88 ? -5.537 3.614 8.575 1.00 97.56 88 MET A N 1
ATOM 659 C CA . MET A 1 88 ? -6.738 2.803 8.790 1.00 97.56 88 MET A CA 1
ATOM 660 C C . MET A 1 88 ? -7.915 3.655 9.267 1.00 97.56 88 MET A C 1
ATOM 662 O O . MET A 1 88 ? -9.018 3.524 8.738 1.00 97.56 88 MET A O 1
ATOM 666 N N . ARG A 1 89 ? -7.692 4.558 10.231 1.00 97.44 89 ARG A N 1
ATOM 667 C CA . ARG A 1 89 ? -8.744 5.447 10.743 1.00 97.44 89 ARG A CA 1
ATOM 668 C C . ARG A 1 89 ? -9.281 6.363 9.648 1.00 97.44 89 ARG A C 1
ATOM 670 O O . ARG A 1 89 ? -10.494 6.473 9.496 1.00 97.44 89 ARG A O 1
ATOM 677 N N . GLU A 1 90 ? -8.395 7.009 8.896 1.00 95.62 90 GLU A N 1
ATOM 678 C CA . GLU A 1 90 ? -8.762 7.903 7.794 1.00 95.62 90 GLU A CA 1
ATOM 679 C C . GLU A 1 90 ? -9.513 7.162 6.686 1.00 95.62 90 GLU A C 1
ATOM 681 O O . GLU A 1 90 ? -10.559 7.630 6.239 1.00 95.62 90 GLU A O 1
ATOM 686 N N . ALA A 1 91 ? -9.029 5.982 6.288 1.00 96.38 91 ALA A N 1
ATOM 687 C CA . ALA A 1 91 ? -9.665 5.174 5.256 1.00 96.38 91 ALA A CA 1
ATOM 688 C C . ALA A 1 91 ? -11.089 4.763 5.661 1.00 96.38 91 ALA A C 1
ATOM 690 O O . ALA A 1 91 ? -12.026 4.938 4.884 1.00 96.38 91 ALA A O 1
ATOM 691 N N . VAL A 1 92 ? -11.271 4.281 6.895 1.00 97.44 92 VAL A N 1
ATOM 692 C CA . VAL A 1 92 ? -12.586 3.864 7.407 1.00 97.44 92 VAL A CA 1
ATOM 693 C C . VAL A 1 92 ? -13.537 5.053 7.566 1.00 97.44 92 VAL A C 1
ATOM 695 O O . VAL A 1 92 ? -14.701 4.944 7.192 1.00 97.44 92 VAL A O 1
ATOM 698 N N . LEU A 1 93 ? -13.058 6.206 8.048 1.00 96.88 93 LEU A N 1
ATOM 699 C CA . LEU A 1 93 ? -13.858 7.441 8.112 1.00 96.88 93 LEU A CA 1
ATOM 700 C C . LEU A 1 93 ? -14.228 7.999 6.729 1.00 96.88 93 LEU A C 1
ATOM 702 O O . LEU A 1 93 ? -15.162 8.788 6.624 1.00 96.88 93 LEU A O 1
ATOM 706 N N . GLY A 1 94 ? -13.511 7.608 5.673 1.00 96.56 94 GLY A N 1
ATOM 707 C CA . GLY A 1 94 ? -13.819 7.986 4.294 1.00 96.56 94 GLY A CA 1
ATOM 708 C C . GLY A 1 94 ? -15.057 7.293 3.714 1.00 96.56 94 GLY A C 1
ATOM 709 O O . GLY A 1 94 ? -15.563 7.723 2.675 1.00 96.56 94 GLY A O 1
ATOM 710 N N . LEU A 1 95 ? -15.564 6.238 4.359 1.00 96.38 95 LEU A N 1
ATOM 711 C CA . LEU A 1 95 ? -16.802 5.573 3.956 1.00 96.38 95 LEU A CA 1
ATOM 712 C C . LEU A 1 95 ? -18.008 6.466 4.263 1.00 96.38 95 LEU A C 1
ATOM 714 O O . LEU A 1 95 ? -18.192 6.918 5.389 1.00 96.38 95 LEU A O 1
ATOM 718 N N . SER A 1 96 ? -18.879 6.680 3.273 1.00 95.06 96 SER A N 1
ATOM 719 C CA . SER A 1 96 ? -19.969 7.669 3.359 1.00 95.06 96 SER A CA 1
ATOM 720 C C . SER A 1 96 ? -20.980 7.407 4.473 1.00 95.06 96 SER A C 1
ATOM 722 O O . SER A 1 96 ? -21.710 8.313 4.868 1.00 95.06 96 SER A O 1
ATOM 724 N N . TRP A 1 97 ? -21.072 6.159 4.928 1.00 94.75 97 TRP A N 1
ATOM 725 C CA . TRP A 1 97 ? -21.967 5.758 6.001 1.00 94.75 97 TRP A CA 1
ATOM 726 C C . TRP A 1 97 ? -21.283 5.730 7.363 1.00 94.75 97 TRP A C 1
ATOM 728 O O . TRP A 1 97 ? -21.994 5.565 8.333 1.00 94.75 97 TRP A O 1
ATOM 738 N N . VAL A 1 98 ? -19.960 5.874 7.484 1.00 96.81 98 VAL A N 1
ATOM 739 C CA . VAL A 1 98 ? -19.274 5.787 8.782 1.00 96.81 98 VAL A CA 1
ATOM 740 C C . VAL A 1 98 ? -19.272 7.151 9.470 1.00 96.81 98 VAL A C 1
ATOM 742 O O . VAL A 1 98 ? -18.760 8.134 8.942 1.00 96.81 98 VAL A O 1
ATOM 745 N N . ARG A 1 99 ? -19.805 7.217 10.694 1.00 95.25 99 ARG A N 1
ATOM 746 C CA . ARG A 1 99 ? -19.768 8.419 11.548 1.00 95.25 99 ARG A CA 1
ATOM 747 C C . ARG A 1 99 ? -18.615 8.403 12.544 1.00 95.25 99 ARG A C 1
ATOM 749 O O . ARG A 1 99 ? -18.152 9.465 12.956 1.00 95.25 99 ARG A O 1
ATOM 756 N N . ARG A 1 100 ? -18.181 7.215 12.972 1.00 95.06 100 ARG A N 1
ATOM 757 C CA . ARG A 1 100 ? -17.102 7.038 13.951 1.00 95.06 100 ARG A CA 1
ATOM 758 C C . ARG A 1 100 ? -16.299 5.783 13.633 1.00 95.06 100 ARG A C 1
ATOM 760 O O . ARG A 1 100 ? -16.876 4.727 13.400 1.00 95.06 100 ARG A O 1
ATOM 767 N N . ALA A 1 101 ? -14.977 5.915 13.677 1.00 96.81 101 ALA A N 1
ATOM 768 C CA . ALA A 1 101 ? -14.037 4.814 13.529 1.00 96.81 101 ALA A CA 1
ATOM 769 C C . ALA A 1 101 ? -13.129 4.744 14.760 1.00 96.81 101 ALA A C 1
ATOM 771 O O . ALA A 1 101 ? -12.524 5.749 15.149 1.00 96.81 101 ALA A O 1
ATOM 772 N N . VAL A 1 102 ? -13.033 3.562 15.357 1.00 96.69 102 VAL A N 1
ATOM 773 C CA . VAL A 1 102 ? -12.116 3.252 16.454 1.00 96.69 102 VAL A CA 1
ATOM 774 C C . VAL A 1 102 ? -11.115 2.230 15.941 1.00 96.69 102 VAL A C 1
ATOM 776 O O . VAL A 1 102 ? -11.497 1.156 15.486 1.00 96.69 102 VAL A O 1
ATOM 779 N N . ILE A 1 103 ? -9.831 2.573 16.003 1.00 97.88 103 ILE A N 1
ATOM 780 C CA . ILE A 1 103 ? -8.741 1.675 15.627 1.00 97.88 103 ILE A CA 1
ATOM 781 C C . ILE A 1 103 ? -8.013 1.268 16.904 1.00 97.88 103 ILE A C 1
ATOM 783 O O . ILE A 1 103 ? -7.562 2.132 17.656 1.00 97.88 103 ILE A O 1
ATOM 787 N N . HIS A 1 104 ? -7.924 -0.035 17.148 1.00 97.31 104 HIS A N 1
ATOM 788 C CA . HIS A 1 104 ? -7.321 -0.616 18.339 1.00 97.31 104 HIS A CA 1
ATOM 789 C C . HIS A 1 104 ? -6.110 -1.470 17.963 1.00 97.31 104 HIS A C 1
ATOM 791 O O . HIS A 1 104 ? -6.250 -2.498 17.302 1.00 97.31 104 HIS A O 1
ATOM 797 N N . LEU A 1 105 ? -4.923 -1.051 18.398 1.00 97.44 105 LEU A N 1
ATOM 798 C CA . LEU A 1 105 ? -3.726 -1.886 18.380 1.00 97.44 105 LEU A CA 1
ATOM 799 C C . LEU A 1 105 ? -3.750 -2.835 19.582 1.00 97.44 105 LEU A C 1
ATOM 801 O O . LEU A 1 105 ? -3.917 -2.377 20.710 1.00 97.44 105 LEU A O 1
ATOM 805 N N . ASP A 1 106 ? -3.555 -4.130 19.335 1.00 94.38 106 ASP A N 1
ATOM 806 C CA . ASP A 1 106 ? -3.679 -5.175 20.357 1.00 94.38 106 ASP A CA 1
ATOM 807 C C . ASP A 1 106 ? -2.508 -5.206 21.361 1.00 94.38 106 ASP A C 1
ATOM 809 O O . ASP A 1 106 ? -2.715 -5.006 22.553 1.00 94.38 106 ASP A O 1
ATOM 813 N N . ASP A 1 107 ? -1.277 -5.484 20.912 1.00 91.19 107 ASP A N 1
ATOM 814 C CA . ASP A 1 107 ? -0.126 -5.712 21.806 1.00 91.19 107 ASP A CA 1
ATOM 815 C C . ASP A 1 107 ? 1.167 -5.084 21.257 1.00 91.19 107 ASP A C 1
ATOM 817 O O . ASP A 1 107 ? 1.731 -5.543 20.252 1.00 91.19 107 ASP A O 1
ATOM 821 N N . HIS A 1 108 ? 1.641 -4.030 21.931 1.00 93.69 108 HIS A N 1
ATOM 822 C CA . HIS A 1 108 ? 2.792 -3.216 21.538 1.00 93.69 108 HIS A CA 1
ATOM 823 C C . HIS A 1 108 ? 3.371 -2.426 22.723 1.00 93.69 108 HIS A C 1
ATOM 825 O O . HIS A 1 108 ? 2.636 -2.002 23.608 1.00 93.69 108 HIS A O 1
ATOM 831 N N . MET A 1 109 ? 4.671 -2.118 22.700 1.00 92.25 109 MET A N 1
ATOM 832 C CA . MET A 1 109 ? 5.359 -1.404 23.793 1.00 92.25 109 MET A CA 1
ATOM 833 C C . MET A 1 109 ? 4.873 0.025 24.070 1.00 92.25 109 MET A C 1
ATOM 835 O O . MET A 1 109 ? 5.165 0.586 25.121 1.00 92.25 109 MET A O 1
ATOM 839 N N . TYR A 1 110 ? 4.164 0.612 23.111 1.00 92.62 110 TYR A N 1
ATOM 840 C CA . TYR A 1 110 ? 3.566 1.947 23.197 1.00 92.62 110 TYR A CA 1
ATOM 841 C C . TYR A 1 110 ? 2.056 1.905 22.925 1.00 92.62 110 TYR A C 1
ATOM 843 O O . TYR A 1 110 ? 1.508 2.864 22.385 1.00 92.62 110 TYR A O 1
ATOM 851 N N . VAL A 1 111 ? 1.400 0.772 23.196 1.00 95.19 111 VAL A N 1
ATOM 852 C CA . VAL A 1 111 ? 0.000 0.539 22.811 1.00 95.19 111 VAL A CA 1
ATOM 853 C C . VAL A 1 111 ? -0.947 1.598 23.376 1.00 95.19 111 VAL A C 1
ATOM 855 O O . VAL A 1 111 ? -1.772 2.120 22.630 1.00 95.19 111 VAL A O 1
ATOM 858 N N . GLU A 1 112 ? -0.780 1.999 24.637 1.00 95.12 112 GLU A N 1
ATOM 859 C CA . GLU A 1 112 ? -1.632 3.006 25.275 1.00 95.12 112 GLU A CA 1
ATOM 860 C C . GLU A 1 112 ? -1.485 4.365 24.588 1.00 95.12 112 GLU A C 1
ATOM 862 O O . GLU A 1 112 ? -2.479 4.977 24.204 1.00 95.12 112 GLU A O 1
ATOM 867 N N . ALA A 1 113 ? -0.242 4.804 24.368 1.00 94.56 113 ALA A N 1
ATOM 868 C CA . ALA A 1 113 ? 0.051 6.084 23.729 1.00 94.56 113 ALA A CA 1
ATOM 869 C C . ALA A 1 113 ? -0.448 6.129 22.275 1.00 94.56 113 ALA A C 1
ATOM 871 O O . ALA A 1 113 ? -1.045 7.122 21.857 1.00 94.56 113 ALA A O 1
ATOM 872 N N . ILE A 1 114 ? -0.242 5.048 21.510 1.00 95.00 114 ILE A N 1
ATOM 873 C CA . ILE A 1 114 ? -0.715 4.941 20.123 1.00 95.00 114 ILE A CA 1
ATOM 874 C C . ILE A 1 114 ? -2.245 4.980 20.086 1.00 95.00 114 ILE A C 1
ATOM 876 O O . ILE A 1 114 ? -2.808 5.824 19.393 1.00 95.00 114 ILE A O 1
ATOM 880 N N . ASN A 1 115 ? -2.921 4.113 20.844 1.00 97.12 115 ASN A N 1
ATOM 881 C CA . ASN A 1 115 ? -4.382 4.028 20.825 1.00 97.12 115 ASN A CA 1
ATOM 882 C C . ASN A 1 115 ? -5.032 5.337 21.298 1.00 97.12 115 ASN A C 1
ATOM 884 O O . ASN A 1 115 ? -5.993 5.800 20.681 1.00 97.12 115 ASN A O 1
ATOM 888 N N . GLU A 1 116 ? -4.492 5.976 22.342 1.00 96.56 116 GLU A N 1
ATOM 889 C CA . GLU A 1 116 ? -4.978 7.276 22.812 1.00 96.56 116 GLU A CA 1
ATOM 890 C C . GLU A 1 116 ? -4.789 8.372 21.753 1.00 96.56 116 GLU A C 1
ATOM 892 O O . GLU A 1 116 ? -5.725 9.128 21.471 1.00 96.56 116 GLU A O 1
ATOM 897 N N . GLY A 1 117 ? -3.604 8.442 21.140 1.00 95.69 117 GLY A N 1
ATOM 898 C CA . GLY A 1 117 ? -3.297 9.412 20.091 1.00 95.69 117 GLY A CA 1
ATOM 899 C C . GLY A 1 117 ? -4.239 9.300 18.894 1.00 95.69 117 GLY A C 1
ATOM 900 O O . GLY A 1 117 ? -4.832 10.296 18.474 1.00 95.69 117 GLY A O 1
ATOM 901 N N . ILE A 1 118 ? -4.461 8.075 18.412 1.00 96.44 118 ILE A N 1
ATOM 902 C CA . ILE A 1 118 ? -5.355 7.790 17.284 1.00 96.44 118 ILE A CA 1
ATOM 903 C C . ILE A 1 118 ? -6.815 8.094 17.629 1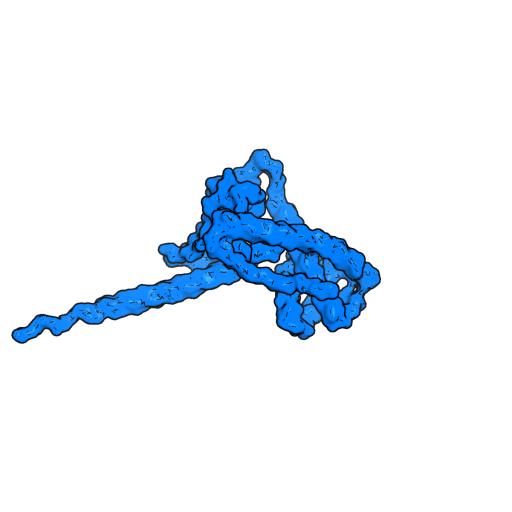.00 96.44 118 ILE A C 1
ATOM 905 O O . ILE A 1 118 ? -7.526 8.698 16.821 1.00 96.44 118 ILE A O 1
ATOM 909 N N . ALA A 1 119 ? -7.269 7.738 18.833 1.00 95.25 119 ALA A N 1
ATOM 910 C CA . ALA A 1 119 ? -8.627 8.040 19.281 1.00 95.25 119 ALA A CA 1
ATOM 911 C C . ALA A 1 119 ? -8.898 9.554 19.332 1.00 95.25 119 ALA A C 1
ATOM 913 O O . ALA A 1 119 ? -10.000 9.996 18.998 1.00 95.25 119 ALA A O 1
ATOM 914 N N . GLN A 1 120 ? -7.891 10.345 19.713 1.00 94.81 120 GLN A N 1
ATOM 915 C CA . GLN A 1 120 ? -7.975 11.805 19.808 1.00 94.81 120 GLN A CA 1
ATOM 916 C C . GLN A 1 120 ? -7.658 12.523 18.486 1.00 94.81 120 GLN A C 1
ATOM 918 O O . GLN A 1 120 ? -7.861 13.731 18.400 1.00 94.81 120 GLN A O 1
ATOM 923 N N . GLY A 1 121 ? -7.196 11.802 17.458 1.00 91.38 121 GLY A N 1
ATOM 924 C CA . GLY A 1 121 ? -6.775 12.392 16.185 1.00 91.38 121 GLY A CA 1
ATOM 925 C C . GLY A 1 121 ? -5.554 13.305 16.321 1.00 91.38 121 GLY A C 1
ATOM 926 O O . GLY A 1 121 ? -5.469 14.298 15.606 1.00 91.38 121 GLY A O 1
ATOM 927 N N . LYS A 1 122 ? -4.656 12.999 17.265 1.00 91.88 122 LYS A N 1
ATOM 928 C CA . LYS A 1 122 ? -3.417 13.750 17.500 1.00 91.88 122 LYS A CA 1
ATOM 929 C C . LYS A 1 122 ? -2.383 13.473 16.415 1.00 91.88 122 LYS A C 1
ATOM 931 O O . LYS A 1 122 ? -2.322 12.368 15.867 1.00 91.88 122 LYS A O 1
ATOM 936 N N . ASP A 1 123 ? -1.497 14.429 16.188 1.00 87.44 123 ASP A N 1
ATOM 937 C CA . ASP A 1 123 ? -0.278 14.186 15.431 1.00 87.44 123 ASP A CA 1
ATOM 938 C C . ASP A 1 123 ? 0.714 13.345 16.249 1.00 87.44 123 ASP A C 1
ATOM 940 O O . ASP A 1 123 ? 0.778 13.399 17.479 1.00 87.44 123 ASP A O 1
ATOM 944 N N . PHE A 1 124 ? 1.554 12.569 15.566 1.00 88.00 124 PHE A N 1
ATOM 945 C CA . PHE A 1 124 ? 2.542 11.705 16.224 1.00 88.00 124 PHE A CA 1
ATOM 946 C C . PHE A 1 124 ? 3.524 12.469 17.113 1.00 88.00 124 PHE A C 1
ATOM 948 O O . PHE A 1 124 ? 3.926 11.965 18.158 1.00 88.00 124 PHE A O 1
ATOM 955 N N . THR A 1 125 ? 3.897 13.688 16.724 1.00 86.31 125 THR A N 1
ATOM 956 C CA . THR A 1 125 ? 4.786 14.554 17.509 1.00 86.31 125 THR A CA 1
ATOM 957 C C . THR A 1 125 ? 4.138 15.033 18.808 1.00 86.31 125 THR A C 1
ATOM 959 O O . THR A 1 125 ? 4.851 15.297 19.773 1.00 86.31 125 THR A O 1
ATOM 962 N N . GLU A 1 126 ? 2.804 15.095 18.873 1.00 87.38 126 GLU A N 1
ATOM 963 C CA . GLU A 1 126 ? 2.070 15.378 20.110 1.00 87.38 126 GLU A CA 1
ATOM 964 C C . GLU A 1 126 ? 2.045 14.162 21.046 1.00 87.38 126 GLU A C 1
ATOM 966 O O . GLU A 1 126 ? 2.063 14.318 22.267 1.00 87.38 126 GLU A O 1
ATOM 971 N N . VAL A 1 127 ? 2.019 12.949 20.484 1.00 88.31 127 VAL A N 1
ATOM 972 C CA . VAL A 1 127 ? 2.021 11.685 21.243 1.00 88.31 127 VAL A CA 1
ATOM 973 C C . VAL A 1 127 ? 3.429 11.322 21.728 1.00 88.31 127 VAL A C 1
ATOM 975 O O . VAL A 1 127 ? 3.599 10.866 22.858 1.00 88.31 127 VAL A O 1
ATOM 978 N N . PHE A 1 128 ? 4.451 11.562 20.903 1.00 86.62 128 PHE A N 1
ATOM 979 C CA . PHE A 1 128 ? 5.853 11.232 21.173 1.00 86.62 128 PHE A CA 1
ATOM 980 C C . PHE A 1 128 ? 6.765 12.473 21.075 1.00 86.62 128 PHE A C 1
ATOM 982 O O . PHE A 1 128 ? 7.612 12.548 20.184 1.00 86.62 128 PHE A O 1
ATOM 989 N N . PRO A 1 129 ? 6.657 13.439 22.008 1.00 75.62 129 PRO A N 1
ATOM 990 C CA . PRO A 1 129 ? 7.390 14.709 21.939 1.00 75.62 129 PRO A CA 1
ATOM 991 C C . PRO A 1 129 ? 8.893 14.593 22.251 1.00 75.62 129 PRO A C 1
ATOM 993 O O . PRO A 1 129 ? 9.665 15.476 21.887 1.00 75.62 129 PRO A O 1
ATOM 996 N N . ALA A 1 130 ? 9.305 13.538 22.963 1.00 63.84 130 ALA A N 1
ATOM 997 C CA . ALA A 1 130 ? 10.679 13.336 23.442 1.00 63.84 130 ALA A CA 1
ATOM 998 C C . ALA A 1 130 ? 11.487 12.309 22.628 1.00 63.84 130 ALA A C 1
ATOM 1000 O O . ALA A 1 130 ? 12.682 12.151 22.869 1.00 63.84 130 ALA A O 1
ATOM 1001 N N . GLY A 1 131 ? 10.844 11.593 21.701 1.00 57.16 131 GLY A N 1
ATOM 1002 C CA . GLY A 1 131 ? 11.555 10.779 20.717 1.00 57.16 131 GLY A CA 1
ATOM 1003 C C . GLY A 1 131 ? 12.133 11.690 19.644 1.00 57.16 131 GLY A C 1
ATOM 1004 O O . GLY A 1 131 ? 11.560 12.746 19.389 1.00 57.16 131 GLY A O 1
ATOM 1005 N N . ASP A 1 132 ? 13.256 11.309 19.038 1.00 53.25 132 ASP A N 1
ATOM 1006 C CA . ASP A 1 132 ? 13.886 12.025 17.924 1.00 53.25 132 ASP A CA 1
ATOM 1007 C C . ASP A 1 132 ? 12.802 12.418 16.914 1.00 53.25 132 ASP A C 1
ATOM 1009 O O . ASP A 1 132 ? 12.323 11.551 16.190 1.00 53.25 132 ASP A O 1
ATOM 1013 N N . GLY A 1 133 ? 12.353 13.680 16.948 1.00 52.59 133 GLY A N 1
ATOM 1014 C CA . GLY A 1 133 ? 11.117 14.156 16.327 1.00 52.59 133 GLY A CA 1
ATOM 1015 C C . GLY A 1 133 ? 11.052 13.786 14.855 1.00 52.59 133 GLY A C 1
ATOM 1016 O O . GLY A 1 133 ? 11.543 14.504 13.986 1.00 52.59 133 GLY A O 1
ATOM 1017 N N . GLN A 1 134 ? 10.488 12.617 14.590 1.00 62.38 134 GLN A N 1
ATOM 1018 C CA . GLN A 1 134 ? 10.437 12.017 13.279 1.00 62.38 134 GLN A CA 1
ATOM 1019 C C . GLN A 1 134 ? 9.255 12.666 12.576 1.00 62.38 134 GLN A C 1
ATOM 1021 O O . GLN A 1 134 ? 8.102 12.373 12.886 1.00 62.38 134 GLN A O 1
ATOM 1026 N N . ASP A 1 135 ? 9.557 13.602 11.676 1.00 74.25 135 ASP A N 1
ATOM 1027 C CA . ASP A 1 135 ? 8.563 14.238 10.821 1.00 74.25 135 ASP A CA 1
ATOM 1028 C C . ASP A 1 135 ? 7.851 13.152 10.003 1.00 74.25 135 ASP A C 1
ATOM 1030 O O . ASP A 1 135 ? 8.373 12.644 9.002 1.00 74.25 135 ASP A O 1
ATOM 1034 N N . LEU A 1 136 ? 6.652 12.769 10.456 1.00 76.56 136 LEU A N 1
ATOM 1035 C CA . LEU A 1 136 ? 5.851 11.752 9.791 1.00 76.56 136 LEU A CA 1
ATOM 1036 C C . LEU A 1 136 ? 5.545 12.137 8.348 1.00 76.56 136 LEU A C 1
ATOM 1038 O O . LEU A 1 136 ? 5.428 11.244 7.515 1.00 76.56 136 LEU A O 1
ATOM 1042 N N . SER A 1 137 ? 5.462 13.427 8.020 1.00 76.38 137 SER A N 1
ATOM 1043 C CA . SER A 1 137 ? 5.234 13.860 6.642 1.00 76.38 137 SER A CA 1
ATOM 1044 C C . SER A 1 137 ? 6.441 13.529 5.752 1.00 76.38 137 SER A C 1
ATOM 1046 O O . SER A 1 137 ? 6.277 12.935 4.681 1.00 76.38 137 SER A O 1
ATOM 1048 N N . ALA A 1 138 ? 7.666 13.777 6.228 1.00 80.25 138 ALA A N 1
ATOM 1049 C CA . ALA A 1 138 ? 8.897 13.388 5.542 1.00 80.25 138 ALA A CA 1
ATOM 1050 C C . ALA A 1 138 ? 9.049 11.860 5.437 1.00 80.25 138 ALA A C 1
ATOM 1052 O O . ALA A 1 138 ? 9.530 11.336 4.427 1.00 80.25 138 ALA A O 1
ATOM 1053 N N . ILE A 1 139 ? 8.608 11.119 6.452 1.00 82.44 139 ILE A N 1
ATOM 1054 C CA . ILE A 1 139 ? 8.628 9.651 6.451 1.00 82.44 139 ILE A CA 1
ATOM 1055 C C . ILE A 1 139 ? 7.621 9.093 5.451 1.00 82.44 139 ILE A C 1
ATOM 1057 O O . ILE A 1 139 ? 7.995 8.284 4.599 1.00 82.44 139 ILE A O 1
ATOM 1061 N N . ARG A 1 140 ? 6.378 9.588 5.485 1.00 81.56 140 ARG A N 1
ATOM 1062 C CA . ARG A 1 140 ? 5.330 9.278 4.503 1.00 81.56 140 ARG A CA 1
ATOM 1063 C C . ARG A 1 140 ? 5.829 9.534 3.090 1.00 81.56 140 ARG A C 1
ATOM 1065 O O . ARG A 1 140 ? 5.672 8.675 2.227 1.00 81.56 140 ARG A O 1
ATOM 1072 N N . ARG A 1 141 ? 6.486 10.674 2.862 1.00 83.38 141 ARG A N 1
ATOM 1073 C CA . ARG A 1 141 ? 7.107 11.019 1.578 1.00 83.38 141 ARG A CA 1
ATOM 1074 C C . ARG A 1 141 ? 8.163 10.003 1.152 1.00 83.38 141 ARG A C 1
ATOM 1076 O O . ARG A 1 141 ? 8.142 9.546 0.012 1.00 83.38 141 ARG A O 1
ATOM 1083 N N . ASN A 1 142 ? 9.090 9.650 2.036 1.00 84.94 142 ASN A N 1
ATOM 1084 C CA . ASN A 1 142 ? 10.164 8.717 1.700 1.00 84.94 142 ASN A CA 1
ATOM 1085 C C . ASN A 1 142 ? 9.627 7.322 1.360 1.00 84.94 142 ASN A C 1
ATOM 1087 O O . ASN A 1 142 ? 10.053 6.730 0.369 1.00 84.94 142 ASN A O 1
ATOM 1091 N N . PHE A 1 143 ? 8.673 6.809 2.136 1.00 84.44 143 PHE A N 1
ATOM 1092 C CA . PHE A 1 143 ? 8.031 5.527 1.844 1.00 84.44 143 PHE A CA 1
ATOM 1093 C C . PHE A 1 143 ? 7.177 5.571 0.584 1.00 84.44 143 PHE A C 1
ATOM 1095 O O . PHE A 1 143 ? 7.181 4.626 -0.200 1.00 84.44 143 PHE A O 1
ATOM 1102 N N . ALA A 1 144 ? 6.521 6.699 0.329 1.00 84.94 144 ALA A N 1
ATOM 1103 C CA . ALA A 1 144 ? 5.822 6.933 -0.919 1.00 84.94 144 ALA A CA 1
ATOM 1104 C C . ALA A 1 144 ? 6.713 6.812 -2.151 1.00 84.94 144 ALA A C 1
ATOM 1106 O O . ALA A 1 144 ? 6.353 6.100 -3.087 1.00 84.94 144 ALA A O 1
ATOM 1107 N N . LEU A 1 145 ? 7.882 7.450 -2.127 1.00 87.88 145 LEU A N 1
ATOM 1108 C CA . LEU A 1 145 ? 8.844 7.360 -3.222 1.00 87.88 145 LEU A CA 1
ATOM 1109 C C . LEU A 1 145 ? 9.373 5.931 -3.393 1.00 87.88 145 LEU A C 1
ATOM 1111 O O . LEU A 1 145 ? 9.446 5.445 -4.516 1.00 87.88 145 LEU A O 1
ATOM 1115 N N . LYS A 1 146 ? 9.661 5.222 -2.293 1.00 88.81 146 LYS A N 1
ATOM 1116 C CA . LYS A 1 146 ? 10.087 3.813 -2.347 1.00 88.81 146 LYS A CA 1
ATOM 11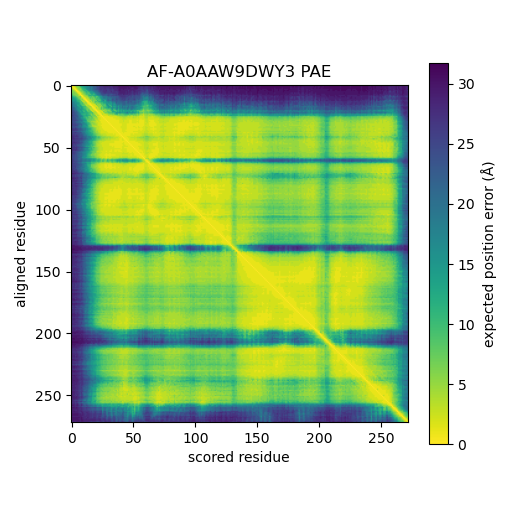17 C C . LYS A 1 146 ? 9.009 2.900 -2.938 1.00 88.81 146 LYS A C 1
ATOM 1119 O O . LYS A 1 146 ? 9.315 2.060 -3.779 1.00 88.81 146 LYS A O 1
ATOM 1124 N N . SER A 1 147 ? 7.757 3.076 -2.516 1.00 89.12 147 SER A N 1
ATOM 1125 C CA . SER A 1 147 ? 6.591 2.355 -3.039 1.00 89.12 147 SER A CA 1
ATOM 1126 C C . SER A 1 147 ? 6.409 2.631 -4.537 1.00 89.12 147 SER A C 1
ATOM 1128 O O . SER A 1 147 ? 6.281 1.691 -5.321 1.00 89.12 147 SER A O 1
ATOM 1130 N N . PHE A 1 148 ? 6.510 3.897 -4.960 1.00 91.00 148 PHE A N 1
ATOM 1131 C CA . PHE A 1 148 ? 6.502 4.279 -6.374 1.00 91.00 148 PHE A CA 1
ATOM 1132 C C . PHE A 1 148 ? 7.605 3.562 -7.163 1.00 91.00 148 PHE A C 1
ATOM 1134 O O . PHE A 1 148 ? 7.309 2.881 -8.145 1.00 91.00 148 PHE A O 1
ATOM 1141 N N . GLU A 1 149 ? 8.860 3.661 -6.717 1.00 91.69 149 GLU A N 1
ATOM 1142 C CA . GLU A 1 149 ? 10.004 3.046 -7.394 1.00 91.69 149 GLU A CA 1
ATOM 1143 C C . GLU A 1 149 ? 9.867 1.522 -7.470 1.00 91.69 149 GLU A C 1
ATOM 1145 O O . GLU A 1 149 ? 10.134 0.946 -8.521 1.00 91.69 149 GLU A O 1
ATOM 1150 N N . ARG A 1 150 ? 9.393 0.862 -6.407 1.00 90.94 150 ARG A N 1
ATOM 1151 C CA . ARG A 1 150 ? 9.187 -0.594 -6.390 1.00 90.94 150 ARG A CA 1
ATOM 1152 C C . ARG A 1 150 ? 8.119 -1.030 -7.391 1.00 90.94 150 ARG A C 1
ATOM 1154 O O . ARG A 1 150 ? 8.365 -1.912 -8.208 1.00 90.94 150 ARG A O 1
ATOM 1161 N N . ARG A 1 151 ? 6.946 -0.393 -7.366 1.00 93.00 151 ARG A N 1
ATOM 1162 C CA . ARG A 1 151 ? 5.849 -0.712 -8.296 1.00 93.00 151 ARG A CA 1
ATOM 1163 C C . ARG A 1 151 ? 6.246 -0.410 -9.744 1.00 93.00 151 ARG A C 1
ATOM 1165 O O . ARG A 1 151 ? 5.900 -1.168 -10.649 1.00 93.00 151 ARG A O 1
ATOM 1172 N N . GLN A 1 152 ? 7.018 0.659 -9.954 1.00 94.62 152 GLN A N 1
ATOM 1173 C CA . GLN A 1 152 ? 7.597 0.994 -11.252 1.00 94.62 152 GLN A CA 1
ATOM 1174 C C . GLN A 1 152 ? 8.569 -0.082 -11.743 1.00 94.62 152 GLN A C 1
ATOM 1176 O O . GLN A 1 152 ? 8.505 -0.477 -12.903 1.00 94.62 152 GLN A O 1
ATOM 1181 N N . GLU A 1 153 ? 9.460 -0.554 -10.872 1.00 95.19 153 GLU A N 1
ATOM 1182 C CA . GLU A 1 153 ? 10.452 -1.590 -11.173 1.00 95.19 153 GLU A CA 1
ATOM 1183 C C . GLU A 1 153 ? 9.788 -2.863 -11.698 1.00 95.19 153 GLU A C 1
ATOM 1185 O O . GLU A 1 153 ? 10.148 -3.337 -12.780 1.00 95.19 153 GLU A O 1
ATOM 1190 N N . MET A 1 154 ? 8.766 -3.342 -10.985 1.00 94.44 154 MET A N 1
ATOM 1191 C CA . MET A 1 154 ? 8.030 -4.554 -11.342 1.00 94.44 154 MET A CA 1
ATOM 1192 C C . MET A 1 154 ? 7.354 -4.417 -12.710 1.00 94.44 154 MET A C 1
ATOM 1194 O O . MET A 1 154 ? 7.509 -5.285 -13.570 1.00 94.44 154 MET A O 1
ATOM 1198 N N . LEU A 1 155 ? 6.657 -3.301 -12.952 1.00 97.25 155 LEU A N 1
ATOM 1199 C CA . LEU A 1 155 ? 5.984 -3.062 -14.229 1.00 97.25 155 LEU A CA 1
ATOM 1200 C C . LEU A 1 155 ? 6.981 -2.909 -15.385 1.00 97.25 155 LEU A C 1
ATOM 1202 O O . LEU A 1 155 ? 6.789 -3.498 -16.446 1.00 97.25 155 LEU A O 1
ATOM 1206 N N . LEU A 1 156 ? 8.071 -2.165 -15.188 1.00 96.94 156 LEU A N 1
ATOM 1207 C CA . LEU A 1 156 ? 9.119 -2.010 -16.199 1.00 96.94 156 LEU A CA 1
ATOM 1208 C C . LEU A 1 156 ? 9.766 -3.354 -16.556 1.00 96.94 156 LEU A C 1
ATOM 1210 O O . LEU A 1 156 ? 10.003 -3.620 -17.734 1.00 96.94 156 LEU A O 1
ATOM 1214 N N . ARG A 1 157 ? 10.033 -4.217 -15.566 1.00 96.06 157 ARG A N 1
ATOM 1215 C CA . ARG A 1 157 ? 10.534 -5.578 -15.812 1.00 96.06 157 ARG A CA 1
ATOM 1216 C C . ARG A 1 157 ? 9.551 -6.413 -16.609 1.00 96.06 157 ARG A C 1
ATOM 1218 O O . ARG A 1 157 ? 9.971 -7.060 -17.563 1.00 96.06 157 ARG A O 1
ATOM 1225 N N . HIS A 1 158 ? 8.278 -6.380 -16.229 1.00 97.56 158 HIS A N 1
ATOM 1226 C CA . HIS A 1 158 ? 7.227 -7.104 -16.929 1.00 97.56 158 HIS A CA 1
ATOM 1227 C C . HIS A 1 158 ? 7.141 -6.663 -18.399 1.00 97.56 158 HIS A C 1
ATOM 1229 O O . HIS A 1 158 ? 7.176 -7.498 -19.298 1.00 97.56 158 HIS A O 1
ATOM 1235 N N . LEU A 1 159 ? 7.147 -5.351 -18.668 1.00 97.69 159 LEU A N 1
ATOM 1236 C CA . LEU A 1 159 ? 7.134 -4.817 -20.035 1.00 97.69 159 LEU A CA 1
ATOM 1237 C C . LEU A 1 159 ? 8.369 -5.235 -20.847 1.00 97.69 159 LEU A C 1
ATOM 1239 O O . LEU A 1 159 ? 8.239 -5.622 -22.008 1.00 97.69 159 LEU A O 1
ATOM 1243 N N . LEU A 1 160 ? 9.562 -5.187 -20.247 1.00 96.88 160 LEU A N 1
ATOM 1244 C CA . LEU A 1 160 ? 10.794 -5.644 -20.899 1.00 96.88 160 LEU A CA 1
ATOM 1245 C C . LEU A 1 160 ? 10.748 -7.148 -21.208 1.00 96.88 160 LEU A C 1
ATOM 1247 O O . LEU A 1 160 ? 11.142 -7.556 -22.299 1.00 96.88 160 LEU A O 1
ATOM 1251 N N . ALA A 1 161 ? 10.245 -7.964 -20.279 1.00 96.81 161 ALA A N 1
ATOM 1252 C CA . ALA A 1 161 ? 10.086 -9.407 -20.463 1.00 96.81 161 ALA A CA 1
ATOM 1253 C C . ALA A 1 161 ? 9.049 -9.743 -21.548 1.00 96.81 161 ALA A C 1
ATOM 1255 O O . ALA A 1 161 ? 9.247 -10.681 -22.318 1.00 96.81 161 ALA A O 1
ATOM 1256 N N . ALA A 1 162 ? 7.998 -8.928 -21.673 1.00 96.19 162 ALA A N 1
ATOM 1257 C CA . ALA A 1 162 ? 7.014 -9.000 -22.752 1.00 96.19 162 ALA A CA 1
ATOM 1258 C C . ALA A 1 162 ? 7.541 -8.482 -24.111 1.00 96.19 162 ALA A C 1
ATOM 1260 O O . ALA A 1 162 ? 6.816 -8.501 -25.105 1.00 96.19 162 ALA A O 1
ATOM 1261 N N . GLY A 1 163 ? 8.801 -8.032 -24.181 1.00 96.62 163 GLY A N 1
ATOM 1262 C CA . GLY A 1 163 ? 9.469 -7.638 -25.422 1.00 96.62 163 GLY A CA 1
ATOM 1263 C C . GLY A 1 163 ? 9.296 -6.171 -25.819 1.00 96.62 163 GLY A C 1
ATOM 1264 O O . GLY A 1 163 ? 9.650 -5.806 -26.941 1.00 96.62 163 GLY A O 1
ATOM 1265 N N . HIS A 1 164 ? 8.784 -5.308 -24.934 1.00 96.75 164 HIS A N 1
ATOM 1266 C CA . HIS A 1 164 ? 8.749 -3.871 -25.203 1.00 96.75 164 HIS A CA 1
ATOM 1267 C C . HIS A 1 164 ? 10.170 -3.284 -25.156 1.00 96.75 164 HIS A C 1
ATOM 1269 O O . HIS A 1 164 ? 10.840 -3.403 -24.128 1.00 96.75 164 HIS A O 1
ATOM 1275 N N . PRO A 1 165 ? 10.648 -2.625 -26.227 1.00 96.75 165 PRO A N 1
ATOM 1276 C CA . PRO A 1 165 ? 12.002 -2.087 -26.248 1.00 96.75 165 PRO A CA 1
ATOM 1277 C C . PRO A 1 165 ? 12.116 -0.821 -25.370 1.00 96.75 165 PRO A C 1
ATOM 1279 O O . PRO A 1 165 ? 11.126 -0.086 -25.228 1.00 96.75 165 PRO A O 1
ATOM 1282 N N . PRO A 1 166 ? 13.301 -0.527 -24.793 1.00 96.62 166 PRO A N 1
ATOM 1283 C CA . PRO A 1 166 ? 13.523 0.630 -23.917 1.00 96.62 166 PRO A CA 1
ATOM 1284 C C . PRO A 1 166 ? 13.045 1.965 -24.495 1.00 96.62 166 PRO A C 1
ATOM 1286 O O . PRO A 1 166 ? 12.515 2.797 -23.763 1.00 96.62 166 PRO A O 1
ATOM 1289 N N . GLU A 1 167 ? 13.177 2.160 -25.806 1.00 96.56 167 GLU A N 1
ATOM 1290 C CA . GLU A 1 167 ? 12.761 3.364 -26.524 1.00 96.56 167 GLU A CA 1
ATOM 1291 C C . GLU A 1 167 ? 11.242 3.550 -26.486 1.00 96.56 167 GLU A C 1
ATOM 1293 O O . GLU A 1 167 ? 10.757 4.665 -26.301 1.00 96.56 167 GLU A O 1
ATOM 1298 N N . THR A 1 168 ? 10.482 2.457 -26.620 1.00 96.00 168 THR A N 1
ATOM 1299 C CA . THR A 1 168 ? 9.017 2.485 -26.498 1.00 96.00 168 THR A CA 1
ATOM 1300 C C . THR A 1 168 ? 8.596 2.738 -25.056 1.00 96.00 168 THR A C 1
ATOM 1302 O O . THR A 1 168 ? 7.728 3.574 -24.811 1.00 96.00 168 THR A O 1
ATOM 1305 N N . ILE A 1 169 ? 9.236 2.068 -24.094 1.00 96.19 169 ILE A N 1
ATOM 1306 C CA . ILE A 1 169 ? 8.943 2.237 -22.664 1.00 96.19 169 ILE A CA 1
ATOM 1307 C C . ILE A 1 169 ? 9.207 3.683 -22.220 1.00 96.19 169 ILE A C 1
ATOM 1309 O O . ILE A 1 169 ? 8.354 4.300 -21.592 1.00 96.19 169 ILE A O 1
ATOM 1313 N N . ALA A 1 170 ? 10.350 4.261 -22.588 1.00 94.31 170 ALA A N 1
ATOM 1314 C CA . ALA A 1 170 ? 10.727 5.630 -22.224 1.00 94.31 170 ALA A CA 1
ATOM 1315 C C . ALA A 1 170 ? 9.887 6.724 -22.918 1.00 94.31 170 ALA A C 1
ATOM 1317 O O . ALA A 1 170 ? 9.995 7.906 -22.576 1.00 94.31 170 ALA A O 1
ATOM 1318 N N . ALA A 1 171 ? 9.099 6.360 -23.932 1.00 94.31 171 ALA A N 1
ATOM 1319 C CA . ALA A 1 171 ? 8.254 7.277 -24.691 1.00 94.31 171 ALA A CA 1
ATOM 1320 C C . ALA A 1 171 ? 6.757 7.132 -24.382 1.00 94.31 171 ALA A C 1
ATOM 1322 O O . ALA A 1 171 ? 5.976 7.986 -24.805 1.00 94.31 171 ALA A O 1
ATOM 1323 N N . ILE A 1 172 ? 6.339 6.081 -23.669 1.00 94.88 172 ILE A N 1
ATOM 1324 C CA . ILE A 1 172 ? 4.921 5.842 -23.395 1.00 94.88 172 ILE A CA 1
ATOM 1325 C C . ILE A 1 172 ? 4.355 6.953 -22.504 1.00 94.88 172 ILE A C 1
ATOM 1327 O O . ILE A 1 172 ? 4.960 7.343 -21.503 1.00 94.88 172 ILE A O 1
ATOM 1331 N N . SER A 1 173 ? 3.198 7.492 -22.885 1.00 93.12 173 SER A N 1
ATOM 1332 C CA . SER A 1 173 ? 2.470 8.458 -22.063 1.00 93.12 173 SER A CA 1
ATOM 1333 C C . SER A 1 173 ? 1.630 7.750 -21.007 1.00 93.12 173 SER A C 1
ATOM 1335 O O . SER A 1 173 ? 1.333 6.562 -21.137 1.00 93.12 173 SER A O 1
ATOM 1337 N N . LEU A 1 174 ? 1.200 8.479 -19.976 1.00 89.56 174 LEU A N 1
ATOM 1338 C CA . LEU A 1 174 ? 0.340 7.908 -18.936 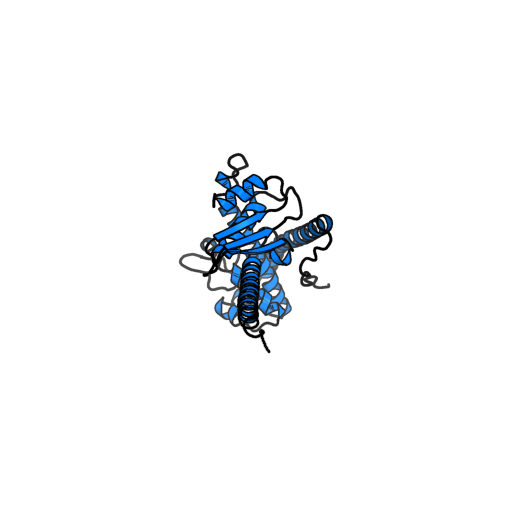1.00 89.56 174 LEU A CA 1
ATOM 1339 C C . LEU A 1 174 ? -0.968 7.334 -19.515 1.00 89.56 174 LEU A C 1
ATOM 1341 O O . LEU A 1 174 ? -1.301 6.180 -19.261 1.00 89.56 174 LEU A O 1
ATOM 1345 N N . ALA A 1 175 ? -1.632 8.089 -20.396 1.00 91.50 175 ALA A N 1
ATOM 1346 C CA . ALA A 1 175 ? -2.843 7.641 -21.087 1.00 91.50 175 ALA A CA 1
ATOM 1347 C C . ALA A 1 175 ? -2.594 6.417 -21.989 1.00 91.50 175 ALA A C 1
ATOM 1349 O O . ALA A 1 175 ? -3.434 5.523 -22.091 1.00 91.50 175 ALA A O 1
ATOM 1350 N N . ALA A 1 176 ? -1.428 6.346 -22.642 1.00 95.62 176 ALA A N 1
ATOM 1351 C CA . ALA A 1 176 ? -1.066 5.180 -23.441 1.00 95.62 176 ALA A CA 1
ATOM 1352 C C . ALA A 1 176 ? -0.794 3.948 -22.564 1.00 95.62 176 ALA A C 1
ATOM 1354 O O . ALA A 1 176 ? -1.156 2.844 -22.963 1.00 95.62 176 ALA A O 1
ATOM 1355 N N . LEU A 1 177 ? -0.205 4.124 -21.375 1.00 95.62 177 LEU A N 1
ATOM 1356 C CA . LEU A 1 177 ? -0.012 3.041 -20.411 1.00 95.62 177 LEU A CA 1
ATOM 1357 C C . LEU A 1 177 ? -1.354 2.514 -19.884 1.00 95.62 177 LEU A C 1
ATOM 1359 O O . LEU A 1 177 ? -1.551 1.302 -19.836 1.00 95.62 177 LEU A O 1
ATOM 1363 N N . GLU A 1 178 ? -2.292 3.400 -19.541 1.00 94.19 178 GLU A N 1
ATOM 1364 C CA . GLU A 1 178 ? -3.655 3.033 -19.122 1.00 94.19 178 GLU A CA 1
ATOM 1365 C C . GLU A 1 178 ? -4.380 2.188 -20.177 1.00 94.19 178 GLU A C 1
ATOM 1367 O O . GLU A 1 178 ? -5.017 1.187 -19.849 1.00 94.19 178 GLU A O 1
ATOM 1372 N N . ALA A 1 179 ? -4.232 2.547 -21.454 1.00 95.56 179 ALA A N 1
ATOM 1373 C CA . ALA A 1 179 ? -4.835 1.829 -22.573 1.00 95.56 179 ALA A CA 1
ATOM 1374 C C . ALA A 1 179 ? -4.029 0.600 -23.041 1.00 95.56 179 ALA A C 1
ATOM 1376 O O . ALA A 1 179 ? -4.507 -0.156 -23.895 1.00 95.56 179 ALA A O 1
ATOM 1377 N N . LEU A 1 180 ? -2.811 0.393 -22.524 1.00 95.44 180 LEU A N 1
ATOM 1378 C CA . LEU A 1 180 ? -1.925 -0.679 -22.971 1.00 95.44 180 LEU A CA 1
ATOM 1379 C C . LEU A 1 180 ? -2.541 -2.042 -22.650 1.00 95.44 180 LEU A C 1
ATOM 1381 O O . LEU A 1 180 ? -2.916 -2.321 -21.510 1.00 95.44 180 LEU A O 1
ATOM 1385 N N . LYS A 1 181 ? -2.638 -2.908 -23.661 1.00 96.06 181 LYS A N 1
ATOM 1386 C CA . LYS A 1 181 ? -3.086 -4.289 -23.471 1.00 96.06 181 LYS A CA 1
ATOM 1387 C C . LYS A 1 181 ? -1.955 -5.091 -22.843 1.00 96.06 181 LYS A C 1
ATOM 1389 O O . LYS A 1 181 ? -0.897 -5.226 -23.448 1.00 96.06 181 LYS A O 1
ATOM 1394 N N . LEU A 1 182 ? -2.215 -5.615 -21.656 1.00 96.31 182 LEU A N 1
ATOM 1395 C CA . LEU A 1 182 ? -1.310 -6.460 -20.891 1.00 96.31 182 LEU A CA 1
ATOM 1396 C C . LEU A 1 182 ? -2.013 -7.781 -20.586 1.00 96.31 182 LEU A C 1
ATOM 1398 O O . LEU A 1 182 ? -3.238 -7.882 -20.703 1.00 96.31 182 LEU A O 1
ATOM 1402 N N . ASP A 1 183 ? -1.242 -8.791 -20.206 1.00 97.12 183 ASP A N 1
ATOM 1403 C CA . ASP A 1 183 ? -1.812 -10.001 -19.627 1.00 97.12 183 ASP A CA 1
ATOM 1404 C C . ASP A 1 183 ? -2.403 -9.718 -18.227 1.00 97.12 183 ASP A C 1
ATOM 1406 O O . ASP A 1 183 ? -2.496 -8.568 -17.771 1.00 97.12 183 ASP A O 1
ATOM 1410 N N . ALA A 1 184 ? -2.872 -10.767 -17.550 1.00 96.12 184 ALA A N 1
ATOM 1411 C CA . ALA A 1 184 ? -3.475 -10.630 -16.228 1.00 96.12 184 ALA A CA 1
ATOM 1412 C C . ALA A 1 184 ? -2.490 -10.042 -15.201 1.00 96.12 184 ALA A C 1
ATOM 1414 O O . ALA A 1 184 ? -2.871 -9.164 -14.426 1.00 96.12 184 ALA A O 1
ATOM 1415 N N . GLU A 1 185 ? -1.227 -10.474 -15.227 1.00 95.88 185 GLU A N 1
ATOM 1416 C CA . GLU A 1 185 ? -0.193 -9.999 -14.307 1.00 95.88 185 GLU A CA 1
ATOM 1417 C C . GLU A 1 185 ? 0.145 -8.529 -14.574 1.00 95.88 185 GLU A C 1
ATOM 1419 O O . GLU A 1 185 ? 0.065 -7.694 -13.671 1.00 95.88 185 GLU A O 1
ATOM 1424 N N . GLY A 1 186 ? 0.436 -8.177 -15.826 1.00 96.94 186 GLY A N 1
ATOM 1425 C CA . GLY A 1 186 ? 0.736 -6.809 -16.225 1.00 96.94 186 GLY A CA 1
ATOM 1426 C C . GLY A 1 186 ? -0.424 -5.854 -15.950 1.00 96.94 186 GLY A C 1
ATOM 1427 O O . GLY A 1 186 ? -0.196 -4.708 -15.564 1.00 96.94 186 GLY A O 1
ATOM 1428 N N . THR A 1 187 ? -1.672 -6.322 -16.057 1.00 97.00 187 THR A N 1
ATOM 1429 C CA . THR A 1 187 ? -2.857 -5.538 -15.675 1.00 97.00 187 THR A CA 1
ATOM 1430 C C . THR A 1 187 ? -2.846 -5.189 -14.186 1.00 97.00 187 THR A C 1
ATOM 1432 O O . THR A 1 187 ? -3.088 -4.033 -13.836 1.00 97.00 187 THR A O 1
ATOM 1435 N N . VAL A 1 188 ? -2.518 -6.149 -13.314 1.00 94.69 188 VAL A N 1
ATOM 1436 C CA . VAL A 1 188 ? -2.384 -5.917 -11.865 1.00 94.69 188 VAL A CA 1
ATOM 1437 C C . VAL A 1 188 ? -1.223 -4.964 -11.571 1.00 94.69 188 VAL A C 1
ATOM 1439 O O . VAL A 1 188 ? -1.402 -3.989 -10.838 1.00 94.69 188 VAL A O 1
ATOM 1442 N N . LEU A 1 189 ? -0.054 -5.189 -12.182 1.00 96.19 189 LEU A N 1
ATOM 1443 C CA . LEU A 1 189 ? 1.129 -4.339 -12.005 1.00 96.19 189 LEU A CA 1
ATOM 1444 C C . LEU A 1 189 ? 0.873 -2.895 -12.449 1.00 96.19 189 LEU A C 1
ATOM 1446 O O . LEU A 1 189 ? 1.242 -1.957 -11.741 1.00 96.19 189 LEU A O 1
ATOM 1450 N N . ARG A 1 190 ? 0.192 -2.706 -13.585 1.00 96.75 190 ARG A N 1
ATOM 1451 C CA . ARG A 1 190 ? -0.215 -1.388 -14.080 1.00 96.75 190 ARG A CA 1
ATOM 1452 C C . ARG A 1 190 ? -1.136 -0.685 -13.095 1.00 96.75 190 ARG A C 1
ATOM 1454 O O . ARG A 1 190 ? -0.869 0.463 -12.759 1.00 96.75 190 ARG A O 1
ATOM 1461 N N . THR A 1 191 ? -2.193 -1.351 -12.630 1.00 93.88 191 THR A N 1
ATOM 1462 C CA . THR A 1 191 ? -3.136 -0.758 -11.669 1.00 93.88 191 THR A CA 1
ATOM 1463 C C . THR A 1 191 ? -2.405 -0.297 -10.411 1.00 93.88 191 THR A C 1
ATOM 1465 O O . THR A 1 191 ? -2.493 0.875 -10.050 1.00 93.88 191 THR A O 1
ATOM 1468 N N . ARG A 1 192 ? -1.578 -1.169 -9.817 1.00 91.12 192 ARG A N 1
ATOM 1469 C CA . ARG A 1 192 ? -0.784 -0.827 -8.627 1.00 91.12 192 ARG A CA 1
ATOM 1470 C C . ARG A 1 192 ? 0.169 0.337 -8.880 1.00 91.12 192 ARG A C 1
ATOM 1472 O O . ARG A 1 192 ? 0.311 1.212 -8.029 1.00 91.12 192 ARG A O 1
ATOM 1479 N N . TYR A 1 193 ? 0.847 0.362 -10.024 1.00 93.88 193 TYR A N 1
ATOM 1480 C CA . TYR A 1 193 ? 1.737 1.463 -10.379 1.00 93.88 193 TYR A CA 1
ATOM 1481 C C . TYR A 1 193 ? 0.991 2.801 -10.475 1.00 93.88 193 TYR A C 1
ATOM 1483 O O . TYR A 1 193 ? 1.434 3.791 -9.890 1.00 93.88 193 TYR A O 1
ATOM 1491 N N . LEU A 1 194 ? -0.158 2.825 -11.158 1.00 91.50 194 LEU A N 1
ATOM 1492 C CA . LEU A 1 194 ? -0.952 4.038 -11.366 1.00 91.50 194 LEU A CA 1
ATOM 1493 C C . LEU A 1 194 ? -1.495 4.626 -10.055 1.00 91.50 194 LEU A C 1
ATOM 1495 O O . LEU A 1 194 ? -1.480 5.846 -9.901 1.00 91.50 194 LEU A O 1
ATOM 1499 N N . GLU A 1 195 ? -1.859 3.791 -9.074 1.00 87.88 195 GLU A N 1
ATOM 1500 C CA . GLU A 1 195 ? -2.241 4.242 -7.720 1.00 87.88 195 GLU A CA 1
ATOM 1501 C C . GLU A 1 195 ? -1.164 5.112 -7.057 1.00 87.88 195 GLU A C 1
ATOM 1503 O O . GLU A 1 195 ? -1.472 6.014 -6.278 1.00 87.88 195 GLU A O 1
ATOM 1508 N N . ARG A 1 196 ? 0.114 4.849 -7.360 1.00 86.44 196 ARG A N 1
ATOM 1509 C CA . ARG A 1 196 ? 1.249 5.561 -6.764 1.00 86.44 196 ARG A CA 1
ATOM 1510 C C . ARG A 1 196 ? 1.850 6.617 -7.677 1.00 86.44 196 ARG A C 1
ATOM 1512 O O . ARG A 1 196 ? 2.545 7.504 -7.197 1.00 86.44 196 ARG A O 1
ATOM 1519 N N . ARG A 1 197 ? 1.568 6.561 -8.978 1.00 85.62 197 ARG A N 1
ATOM 1520 C CA . ARG A 1 197 ? 2.193 7.416 -9.993 1.00 85.62 197 ARG A CA 1
ATOM 1521 C C . ARG A 1 197 ? 1.944 8.913 -9.788 1.00 85.62 197 ARG A C 1
ATOM 1523 O O . ARG A 1 197 ? 2.760 9.732 -10.208 1.00 85.62 197 ARG A O 1
ATOM 1530 N N . HIS A 1 198 ? 0.838 9.276 -9.150 1.00 76.25 198 HIS A N 1
ATOM 1531 C CA . HIS A 1 198 ? 0.476 10.670 -8.882 1.00 76.25 198 HIS A CA 1
ATOM 1532 C C . HIS A 1 198 ? 0.979 11.189 -7.529 1.00 76.25 198 HIS A C 1
ATOM 1534 O O . HIS A 1 198 ? 0.636 12.305 -7.137 1.00 76.25 198 HIS A O 1
ATOM 1540 N N . TRP A 1 199 ? 1.772 10.398 -6.803 1.00 69.44 199 TRP A N 1
ATOM 1541 C CA . TRP A 1 199 ? 2.161 10.694 -5.433 1.00 69.44 199 TRP A CA 1
ATOM 1542 C C . TRP A 1 199 ? 3.668 10.478 -5.199 1.00 69.44 199 TRP A C 1
ATOM 1544 O O . TRP A 1 199 ? 4.200 9.450 -5.616 1.00 69.44 199 TRP A O 1
ATOM 1554 N N . PRO A 1 200 ? 4.362 11.368 -4.463 1.00 63.53 200 PRO A N 1
ATOM 1555 C CA . PRO A 1 200 ? 3.882 12.630 -3.890 1.00 63.53 200 PRO A CA 1
ATOM 1556 C C . PRO A 1 200 ? 3.641 13.698 -4.968 1.00 63.53 200 PRO A C 1
ATOM 1558 O O . PRO A 1 200 ? 4.443 13.835 -5.894 1.00 63.53 200 PRO A O 1
ATOM 1561 N N . GLN A 1 201 ? 2.539 14.449 -4.855 1.00 64.62 201 GLN A N 1
ATOM 1562 C CA . GLN A 1 201 ? 2.127 15.431 -5.871 1.00 64.62 201 GLN A CA 1
ATOM 1563 C C . GLN A 1 201 ? 3.197 16.490 -6.150 1.00 64.62 201 GLN A C 1
ATOM 1565 O O . GLN A 1 201 ? 3.341 16.918 -7.286 1.00 64.62 201 GLN A O 1
ATOM 1570 N N . ASP A 1 202 ? 3.973 16.865 -5.137 1.00 59.66 202 ASP A N 1
ATOM 1571 C CA . ASP A 1 202 ? 5.010 17.892 -5.210 1.00 59.66 202 ASP A CA 1
ATOM 1572 C C . ASP A 1 202 ? 6.324 17.415 -5.857 1.00 59.66 202 ASP A C 1
ATOM 1574 O O . ASP A 1 202 ? 7.178 18.239 -6.171 1.00 59.66 202 ASP A O 1
ATOM 1578 N N . VAL A 1 203 ? 6.496 16.104 -6.073 1.00 53.91 203 VAL A N 1
ATOM 1579 C CA . VAL A 1 203 ? 7.649 15.542 -6.808 1.00 53.91 203 VAL A CA 1
ATOM 1580 C C . VAL A 1 203 ? 7.268 15.099 -8.213 1.00 53.91 203 VAL A C 1
ATOM 1582 O O . VAL A 1 203 ? 8.071 15.154 -9.138 1.00 53.91 203 VAL A O 1
ATOM 1585 N N . MET A 1 204 ? 6.025 14.656 -8.394 1.00 58.19 204 MET A N 1
ATOM 1586 C CA . MET A 1 204 ? 5.537 14.181 -9.690 1.00 58.19 204 MET A CA 1
ATOM 1587 C C . MET A 1 204 ? 5.149 15.329 -10.643 1.00 58.19 204 MET A C 1
ATOM 1589 O O . MET A 1 204 ? 4.817 15.074 -11.807 1.00 58.19 204 MET A O 1
ATOM 1593 N N . THR A 1 205 ? 5.228 16.579 -10.172 1.00 51.97 205 THR A N 1
ATOM 1594 C CA . THR A 1 205 ? 5.168 17.810 -10.968 1.00 51.97 205 THR A CA 1
ATOM 1595 C C . THR A 1 205 ? 6.571 18.289 -11.340 1.00 51.97 205 THR A C 1
ATOM 1597 O O . THR A 1 205 ? 7.345 18.681 -10.470 1.00 51.97 205 THR A O 1
ATOM 1600 N N . VAL A 1 206 ? 6.888 18.314 -12.636 1.00 47.69 206 VAL A N 1
ATOM 1601 C CA . VAL A 1 206 ? 8.108 18.942 -13.164 1.00 47.69 206 VAL A CA 1
ATOM 1602 C C . VAL A 1 206 ? 7.701 20.261 -13.816 1.00 47.69 206 VAL A C 1
ATOM 1604 O O . VAL A 1 206 ? 7.027 20.268 -14.845 1.00 47.69 206 VAL A O 1
ATOM 1607 N N . GLY A 1 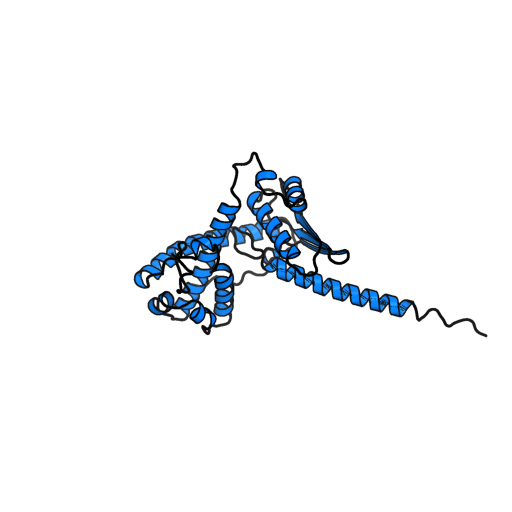207 ? 8.094 21.391 -13.225 1.00 56.69 207 GLY A N 1
ATOM 1608 C CA . GLY A 1 207 ? 7.665 22.713 -13.699 1.00 56.69 207 GLY A CA 1
ATOM 1609 C C . GLY A 1 207 ? 6.170 22.959 -13.456 1.00 56.69 207 GLY A C 1
ATOM 1610 O O . GLY A 1 207 ? 5.672 22.699 -12.367 1.00 56.69 207 GLY A O 1
ATOM 1611 N N . GLU A 1 208 ? 5.444 23.463 -14.457 1.00 46.34 208 GLU A N 1
ATOM 1612 C CA . GLU A 1 208 ? 4.021 23.837 -14.333 1.00 46.34 208 GLU A CA 1
ATOM 1613 C C . GLU A 1 208 ? 3.032 22.650 -14.443 1.00 46.34 208 GLU A C 1
ATOM 1615 O O . GLU A 1 208 ? 1.822 22.868 -14.498 1.00 46.34 208 GLU A O 1
ATOM 1620 N N . GLY A 1 209 ? 3.491 21.388 -14.466 1.00 61.06 209 GLY A N 1
ATOM 1621 C CA . GLY A 1 209 ? 2.579 20.244 -14.586 1.00 61.06 209 GLY A CA 1
ATOM 1622 C C . GLY A 1 209 ? 3.175 18.861 -14.314 1.00 61.06 209 GLY A C 1
ATOM 1623 O O . GLY A 1 209 ? 4.370 18.692 -14.079 1.00 61.06 209 GLY A O 1
ATOM 1624 N N . VAL A 1 210 ? 2.306 17.846 -14.337 1.00 66.62 210 VAL A N 1
ATOM 1625 C CA . VAL A 1 210 ? 2.684 16.427 -14.215 1.00 66.62 210 VAL A CA 1
ATOM 1626 C C . VAL A 1 210 ? 3.434 15.991 -15.474 1.00 66.62 210 VAL A C 1
ATOM 1628 O O . VAL A 1 210 ? 2.998 16.288 -16.587 1.00 66.62 210 VAL A O 1
ATOM 1631 N N . SER A 1 211 ? 4.546 15.266 -15.309 1.00 73.12 211 SER A N 1
ATOM 1632 C CA . SER A 1 211 ? 5.303 14.726 -16.447 1.00 73.12 211 SER A CA 1
ATOM 1633 C C . SER A 1 211 ? 4.386 13.905 -17.373 1.00 73.12 211 SER A C 1
ATOM 1635 O O . SER A 1 211 ? 3.682 13.018 -16.879 1.00 73.12 211 SER A O 1
ATOM 1637 N N . PRO A 1 212 ? 4.390 14.150 -18.701 1.00 79.88 212 PRO A N 1
ATOM 1638 C CA . PRO A 1 212 ? 3.511 13.452 -19.644 1.00 79.88 212 PRO A CA 1
ATOM 1639 C C . PRO A 1 212 ? 3.918 11.988 -19.866 1.00 79.88 212 PRO A C 1
ATOM 1641 O O . PRO A 1 212 ? 3.141 11.207 -20.420 1.00 79.88 212 PRO A O 1
ATOM 1644 N N . PHE A 1 213 ? 5.133 11.615 -19.454 1.00 89.44 213 PHE A N 1
ATOM 1645 C CA . PHE A 1 213 ? 5.658 10.261 -19.573 1.00 89.44 213 PHE A CA 1
ATOM 1646 C C . PHE A 1 213 ? 5.099 9.373 -18.470 1.00 89.44 213 PHE A C 1
ATOM 1648 O O . PHE A 1 213 ? 5.029 9.778 -17.307 1.00 89.44 213 PHE A O 1
ATOM 1655 N N . ALA A 1 214 ? 4.737 8.141 -18.822 1.00 92.31 214 ALA A N 1
ATOM 1656 C CA . ALA A 1 214 ? 4.258 7.189 -17.839 1.00 92.31 214 ALA A CA 1
ATOM 1657 C C . ALA A 1 214 ? 5.356 6.906 -16.820 1.00 92.31 214 ALA A C 1
ATOM 1659 O O . ALA A 1 214 ? 5.090 7.057 -15.643 1.00 92.31 214 ALA A O 1
ATOM 1660 N N . PHE A 1 215 ? 6.583 6.620 -17.263 1.00 93.50 215 PHE A N 1
ATOM 1661 C CA . PHE A 1 215 ? 7.703 6.262 -16.394 1.00 93.50 215 PHE A CA 1
ATOM 1662 C C . PHE A 1 215 ? 8.684 7.416 -16.189 1.00 93.50 215 PHE A C 1
ATOM 1664 O O . PHE A 1 215 ? 9.138 8.038 -17.153 1.00 93.50 215 PHE A O 1
ATOM 1671 N N . VAL A 1 216 ? 9.033 7.673 -14.929 1.00 91.38 216 VAL A N 1
ATOM 1672 C CA . VAL A 1 216 ? 9.885 8.798 -14.518 1.00 91.38 216 VAL A CA 1
ATOM 1673 C C . VAL A 1 216 ? 10.821 8.407 -13.381 1.00 91.38 216 VAL A C 1
ATOM 1675 O O . VAL A 1 216 ? 10.582 7.426 -12.677 1.00 91.38 216 VAL A O 1
ATOM 1678 N N . THR A 1 217 ? 11.897 9.165 -13.182 1.00 90.69 217 THR A N 1
ATOM 1679 C CA . THR A 1 217 ? 12.721 9.040 -11.976 1.00 90.69 217 THR A CA 1
ATOM 1680 C C . THR A 1 217 ? 11.921 9.458 -10.741 1.00 90.69 217 THR A C 1
ATOM 1682 O O . THR A 1 217 ? 10.842 10.049 -10.836 1.00 90.69 217 THR A O 1
ATOM 1685 N N . ARG A 1 218 ? 12.475 9.193 -9.555 1.00 87.00 218 ARG A N 1
ATOM 1686 C CA . ARG A 1 218 ? 11.906 9.684 -8.296 1.00 87.00 218 ARG A CA 1
ATOM 1687 C C . ARG A 1 218 ? 11.750 11.199 -8.244 1.00 87.00 218 ARG A C 1
ATOM 1689 O O . ARG A 1 218 ? 10.923 11.633 -7.468 1.00 87.00 218 ARG A O 1
ATOM 1696 N N . ASP A 1 219 ? 12.506 11.950 -9.046 1.00 83.88 219 ASP A N 1
ATOM 1697 C CA . ASP A 1 219 ? 12.468 13.415 -9.134 1.00 83.88 219 ASP A CA 1
ATOM 1698 C C . ASP A 1 219 ? 11.552 13.903 -10.279 1.00 83.88 219 ASP A C 1
ATOM 1700 O O . ASP A 1 219 ? 11.563 15.073 -10.648 1.00 83.88 219 ASP A O 1
ATOM 1704 N N . GLY A 1 220 ? 10.772 12.994 -10.881 1.00 85.00 220 GLY A N 1
ATOM 1705 C CA . GLY A 1 220 ? 9.839 13.293 -11.970 1.00 85.00 220 GLY A CA 1
ATOM 1706 C C . GLY A 1 220 ? 10.487 13.393 -13.356 1.00 85.00 220 GLY A C 1
ATOM 1707 O O . GLY A 1 220 ? 9.792 13.623 -14.351 1.00 85.00 220 GLY A O 1
ATOM 1708 N N . GLU A 1 221 ? 11.800 13.186 -13.458 1.00 86.62 221 GLU A N 1
ATOM 1709 C CA . GLU A 1 221 ? 12.541 13.333 -14.709 1.00 86.62 221 GLU A CA 1
ATOM 1710 C C . GLU A 1 221 ? 12.265 12.183 -15.680 1.00 86.62 221 GLU A C 1
ATOM 1712 O O . GLU A 1 221 ? 12.002 11.041 -15.297 1.00 86.62 221 GLU A O 1
ATOM 1717 N N . ARG A 1 222 ? 12.370 12.474 -16.978 1.00 89.50 222 ARG A N 1
ATOM 1718 C CA . ARG A 1 222 ? 12.203 11.468 -18.027 1.00 89.50 222 ARG A CA 1
ATOM 1719 C C . ARG A 1 222 ? 13.302 10.403 -17.939 1.00 89.50 222 ARG A C 1
ATOM 1721 O O . ARG A 1 222 ? 14.486 10.730 -17.916 1.00 89.50 222 ARG A O 1
ATOM 1728 N N . LEU A 1 223 ? 12.911 9.129 -17.998 1.00 92.62 223 LEU A N 1
ATOM 1729 C CA . LEU A 1 223 ? 13.861 8.026 -18.162 1.00 92.62 223 LEU A CA 1
ATOM 1730 C C . LEU A 1 223 ? 14.460 8.026 -19.574 1.00 92.62 223 LEU A C 1
ATOM 1732 O O . LEU A 1 223 ? 13.736 8.159 -20.560 1.00 92.62 223 LEU A O 1
ATOM 1736 N N . MET A 1 224 ? 15.774 7.828 -19.672 1.00 93.69 224 MET A N 1
ATOM 1737 C CA . MET A 1 224 ? 16.466 7.714 -20.959 1.00 93.69 224 MET A CA 1
ATOM 1738 C C . MET A 1 224 ? 16.594 6.237 -21.360 1.00 93.69 224 MET A C 1
ATOM 1740 O O . MET A 1 224 ? 16.972 5.422 -20.509 1.00 93.69 224 MET A O 1
ATOM 1744 N N . PRO A 1 225 ? 16.305 5.862 -22.623 1.00 95.25 225 PRO A N 1
ATOM 1745 C CA . PRO A 1 225 ? 16.411 4.474 -23.083 1.00 95.25 225 PRO A CA 1
ATOM 1746 C C . PRO A 1 225 ? 17.776 3.843 -22.782 1.00 95.25 225 PRO A C 1
ATOM 1748 O O . PRO A 1 225 ? 17.856 2.701 -22.330 1.00 95.25 225 PRO A O 1
ATOM 1751 N N . GLU A 1 226 ? 18.850 4.617 -22.953 1.00 95.31 226 GLU A N 1
ATOM 1752 C CA . GLU A 1 226 ? 20.238 4.172 -22.818 1.00 95.31 226 GLU A CA 1
ATOM 1753 C C . GLU A 1 226 ? 20.613 3.873 -21.360 1.00 95.31 226 GLU A C 1
ATOM 1755 O O . GLU A 1 226 ? 21.496 3.056 -21.088 1.00 95.31 226 GLU A O 1
ATOM 1760 N N . THR A 1 227 ? 19.941 4.520 -20.401 1.00 94.19 227 THR A N 1
ATOM 1761 C CA . THR A 1 227 ? 20.216 4.375 -18.965 1.00 94.19 227 THR A CA 1
ATOM 1762 C C . THR A 1 227 ? 19.157 3.561 -18.224 1.00 94.19 227 THR A C 1
ATOM 1764 O O . THR A 1 227 ? 19.359 3.252 -17.046 1.00 94.19 227 THR A O 1
ATOM 1767 N N . LEU A 1 228 ? 18.086 3.116 -18.895 1.00 94.25 228 LEU A N 1
ATOM 1768 C CA . LEU A 1 228 ? 16.981 2.360 -18.289 1.00 94.25 228 LEU A CA 1
ATOM 1769 C C . LEU A 1 228 ? 17.466 1.129 -17.508 1.00 94.25 228 LEU A C 1
ATOM 1771 O O . LEU A 1 228 ? 17.027 0.875 -16.387 1.00 94.25 228 LEU A O 1
ATOM 1775 N N . GLY A 1 229 ? 18.433 0.387 -18.054 1.00 92.75 229 GLY A N 1
ATOM 1776 C CA . GLY A 1 229 ? 19.008 -0.774 -17.371 1.00 92.75 229 GLY A CA 1
ATOM 1777 C C . GLY A 1 229 ? 19.791 -0.418 -16.098 1.00 92.75 229 GLY A C 1
ATOM 1778 O O . GLY A 1 229 ? 19.780 -1.187 -15.135 1.00 92.75 229 GLY A O 1
ATOM 1779 N N . ILE A 1 230 ? 20.469 0.737 -16.069 1.00 93.38 230 ILE A N 1
ATOM 1780 C CA . ILE A 1 230 ? 21.164 1.244 -14.872 1.00 93.38 230 ILE A CA 1
ATOM 1781 C C . ILE A 1 230 ? 20.132 1.656 -13.823 1.00 93.38 230 ILE A C 1
ATOM 1783 O O . ILE A 1 230 ? 20.247 1.248 -12.666 1.00 93.38 230 ILE A O 1
ATOM 1787 N N . TYR A 1 231 ? 19.112 2.399 -14.253 1.00 94.19 231 TYR A N 1
ATOM 1788 C CA . TYR A 1 231 ? 18.007 2.837 -13.412 1.00 94.19 231 TYR A CA 1
ATOM 1789 C C . TYR A 1 231 ? 17.318 1.649 -12.725 1.00 94.19 231 TYR A C 1
ATOM 1791 O O . TYR A 1 231 ? 17.251 1.610 -11.498 1.00 94.19 231 TYR A O 1
ATOM 1799 N N . LEU A 1 232 ? 16.943 0.610 -13.481 1.00 93.94 232 LEU A N 1
ATOM 1800 C CA . LEU A 1 232 ? 16.315 -0.601 -12.937 1.00 93.94 232 LEU A CA 1
ATOM 1801 C C . LEU A 1 232 ? 17.168 -1.312 -11.885 1.00 93.94 232 LEU A C 1
ATOM 1803 O O . LEU A 1 232 ? 16.651 -1.772 -10.870 1.00 93.94 232 LEU A O 1
ATOM 1807 N N . ARG A 1 233 ? 18.488 -1.401 -12.090 1.00 91.50 233 ARG A N 1
ATOM 1808 C CA . ARG A 1 233 ? 19.387 -2.003 -11.090 1.00 91.50 233 ARG A CA 1
ATOM 1809 C C . ARG A 1 233 ? 19.452 -1.193 -9.800 1.00 91.50 233 ARG A C 1
ATOM 1811 O O . ARG A 1 233 ? 19.655 -1.789 -8.743 1.00 91.50 233 ARG A O 1
ATOM 1818 N N . HIS A 1 234 ? 19.323 0.129 -9.885 1.00 90.25 234 HIS A N 1
ATOM 1819 C CA . HIS A 1 234 ? 19.302 1.000 -8.716 1.00 90.25 234 HIS A CA 1
ATOM 1820 C C . HIS A 1 234 ? 18.036 0.758 -7.887 1.00 90.25 234 HIS A C 1
ATOM 1822 O O . HIS A 1 234 ? 18.142 0.377 -6.720 1.00 90.25 234 HIS A O 1
ATOM 1828 N N . ILE A 1 235 ? 16.859 0.873 -8.508 1.00 90.94 235 ILE A N 1
ATOM 1829 C CA . ILE A 1 235 ? 15.578 0.752 -7.799 1.00 90.94 235 ILE A CA 1
ATOM 1830 C C . ILE A 1 235 ? 15.273 -0.681 -7.334 1.00 90.94 235 ILE A C 1
ATOM 1832 O O . ILE A 1 235 ? 14.658 -0.859 -6.285 1.00 90.94 235 ILE A O 1
ATOM 1836 N N . ARG A 1 236 ? 15.815 -1.719 -7.996 1.00 89.00 236 ARG A N 1
ATOM 1837 C CA . ARG A 1 236 ? 15.705 -3.119 -7.531 1.00 89.00 236 ARG A CA 1
ATOM 1838 C C . ARG A 1 236 ? 16.226 -3.317 -6.106 1.00 89.00 236 ARG A C 1
ATOM 1840 O O . ARG A 1 236 ? 15.668 -4.097 -5.342 1.00 89.00 236 ARG A O 1
ATOM 1847 N N . ARG A 1 237 ? 17.309 -2.625 -5.731 1.00 83.94 237 ARG A N 1
ATOM 1848 C CA . ARG A 1 237 ? 17.910 -2.762 -4.390 1.00 83.94 237 ARG A CA 1
ATOM 1849 C C . ARG A 1 237 ? 16.954 -2.322 -3.284 1.00 83.94 237 ARG A C 1
ATOM 1851 O O . ARG A 1 237 ? 17.035 -2.839 -2.177 1.00 83.94 237 ARG A O 1
ATOM 1858 N N . ILE A 1 238 ? 16.063 -1.384 -3.593 1.00 75.31 238 ILE A N 1
ATOM 1859 C CA . ILE A 1 238 ? 15.038 -0.898 -2.670 1.00 75.31 238 ILE A CA 1
ATOM 1860 C C . ILE A 1 238 ? 13.985 -1.993 -2.453 1.00 75.31 238 ILE A C 1
ATOM 1862 O O . ILE A 1 238 ? 13.644 -2.278 -1.308 1.00 75.31 238 ILE A O 1
ATOM 1866 N N . GLY A 1 239 ? 13.544 -2.655 -3.531 1.00 74.75 239 GLY A N 1
ATOM 1867 C CA . GLY A 1 239 ? 12.569 -3.750 -3.479 1.00 74.75 239 GLY A CA 1
ATOM 1868 C C . GLY A 1 239 ? 13.045 -4.966 -2.679 1.00 74.75 239 GLY A C 1
ATOM 1869 O O . GLY A 1 239 ? 12.311 -5.450 -1.825 1.00 74.75 239 GLY A O 1
ATOM 1870 N N . LEU A 1 240 ? 14.300 -5.394 -2.869 1.00 77.94 240 LEU A N 1
ATOM 1871 C CA . LEU A 1 240 ? 14.856 -6.568 -2.172 1.00 77.94 240 LEU A CA 1
ATOM 1872 C C . LEU A 1 240 ? 14.833 -6.436 -0.641 1.00 77.94 240 LEU A C 1
ATOM 1874 O O . LEU A 1 240 ? 14.575 -7.413 0.060 1.00 77.94 240 LEU A O 1
ATOM 1878 N N . ASN A 1 241 ? 15.088 -5.236 -0.113 1.00 77.94 241 ASN A N 1
ATOM 1879 C CA . ASN A 1 241 ? 15.026 -5.004 1.330 1.00 77.94 241 ASN A CA 1
ATOM 1880 C C . ASN A 1 241 ? 13.589 -5.131 1.855 1.00 77.94 241 ASN A C 1
ATOM 1882 O O . ASN A 1 241 ? 13.376 -5.743 2.897 1.00 77.94 241 ASN A O 1
ATOM 1886 N N . ALA A 1 242 ? 12.610 -4.595 1.120 1.00 77.75 242 ALA A N 1
ATOM 1887 C CA . ALA A 1 242 ? 11.200 -4.699 1.487 1.00 77.75 242 ALA A CA 1
ATOM 1888 C C . ALA A 1 242 ? 10.702 -6.153 1.426 1.00 77.75 242 ALA A C 1
ATOM 1890 O O . ALA A 1 242 ? 10.028 -6.600 2.345 1.00 77.75 242 ALA A O 1
ATOM 1891 N N . GLU A 1 243 ? 11.086 -6.922 0.403 1.00 82.12 243 GLU A N 1
ATOM 1892 C CA . GLU A 1 243 ? 10.738 -8.348 0.291 1.00 82.12 243 GLU A CA 1
ATOM 1893 C C . GLU A 1 243 ? 11.289 -9.172 1.461 1.00 82.12 243 GLU A C 1
ATOM 1895 O O . GLU A 1 243 ? 10.566 -9.971 2.062 1.00 82.12 243 GLU A O 1
ATOM 1900 N N . PHE A 1 244 ? 12.558 -8.950 1.819 1.00 81.75 244 PHE A N 1
ATOM 1901 C CA . PHE A 1 244 ? 13.181 -9.617 2.960 1.00 81.75 244 PHE A CA 1
ATOM 1902 C C . PHE A 1 244 ? 12.488 -9.248 4.277 1.00 81.75 244 PHE A C 1
ATOM 1904 O O . PHE A 1 244 ? 12.141 -10.134 5.063 1.00 81.75 244 PHE A O 1
ATOM 1911 N N . ASN A 1 245 ? 12.233 -7.955 4.495 1.00 83.19 245 ASN A N 1
ATOM 1912 C CA . ASN A 1 245 ? 11.537 -7.480 5.688 1.00 83.19 245 ASN A CA 1
ATOM 1913 C C . ASN A 1 245 ? 10.106 -8.026 5.743 1.00 83.19 245 ASN A C 1
ATOM 1915 O O . ASN A 1 245 ? 9.659 -8.423 6.815 1.00 83.19 245 ASN A O 1
ATOM 1919 N N . GLY A 1 246 ? 9.424 -8.156 4.603 1.00 83.00 246 GLY A N 1
ATOM 1920 C CA . GLY A 1 246 ? 8.088 -8.742 4.511 1.00 83.00 246 GLY A CA 1
ATOM 1921 C C . GLY A 1 246 ? 8.077 -10.227 4.864 1.00 83.00 246 GLY A C 1
ATOM 1922 O O . GLY A 1 246 ? 7.240 -10.675 5.650 1.00 83.00 246 GLY A O 1
ATOM 1923 N N . ALA A 1 247 ? 9.048 -10.995 4.363 1.00 83.31 247 ALA A N 1
ATOM 1924 C CA . ALA A 1 247 ? 9.204 -12.404 4.719 1.00 83.31 247 ALA A CA 1
ATOM 1925 C C . ALA A 1 247 ? 9.479 -12.590 6.223 1.00 83.31 247 ALA A C 1
ATOM 1927 O O . ALA A 1 247 ? 8.857 -13.438 6.867 1.00 83.31 247 ALA A O 1
ATOM 1928 N N . LEU A 1 248 ? 10.360 -11.765 6.798 1.00 85.94 248 LEU A N 1
ATOM 1929 C CA . LEU A 1 248 ? 10.647 -11.766 8.233 1.00 85.94 248 LEU A CA 1
ATOM 1930 C C . LEU A 1 248 ? 9.407 -11.384 9.057 1.00 85.94 248 LEU A C 1
ATOM 1932 O O . LEU A 1 248 ? 9.085 -12.055 10.035 1.00 85.94 248 LEU A O 1
ATOM 1936 N N . CYS A 1 249 ? 8.698 -10.339 8.635 1.00 86.88 249 CYS A N 1
ATOM 1937 C CA . CYS A 1 249 ? 7.476 -9.824 9.243 1.00 86.88 249 CYS A CA 1
ATOM 1938 C C . CYS A 1 249 ? 6.394 -10.914 9.326 1.00 86.88 249 CYS A C 1
ATOM 1940 O O . CYS A 1 249 ? 5.909 -11.229 10.415 1.00 86.88 249 CYS A O 1
ATOM 1942 N N . ARG A 1 250 ? 6.104 -11.588 8.205 1.00 87.06 250 ARG A N 1
ATOM 1943 C CA . ARG A 1 250 ? 5.172 -12.727 8.163 1.00 87.06 250 ARG A CA 1
ATOM 1944 C C . ARG A 1 250 ? 5.631 -13.892 9.043 1.00 87.06 250 ARG A C 1
ATOM 1946 O O . ARG A 1 250 ? 4.814 -14.466 9.760 1.00 87.06 250 ARG A O 1
ATOM 1953 N N . GLY A 1 251 ? 6.926 -14.221 9.032 1.00 85.88 251 GLY A N 1
ATOM 1954 C CA . GLY A 1 251 ? 7.490 -15.289 9.865 1.00 85.88 251 GLY A CA 1
ATOM 1955 C C . GLY A 1 251 ? 7.352 -15.021 11.368 1.00 85.88 251 GLY A C 1
ATOM 1956 O O . GLY A 1 251 ? 6.924 -15.898 12.121 1.00 85.88 251 GLY A O 1
ATOM 1957 N N . LEU A 1 252 ? 7.651 -13.795 11.805 1.00 89.25 252 LEU A N 1
ATOM 1958 C CA . LEU A 1 252 ? 7.501 -13.363 13.198 1.00 89.25 252 LEU A CA 1
ATOM 1959 C C . LEU A 1 252 ? 6.030 -13.357 13.626 1.00 89.25 252 LEU A C 1
ATOM 1961 O O . LEU A 1 252 ? 5.708 -13.863 14.701 1.00 89.25 252 LEU A O 1
ATOM 1965 N N . LEU A 1 253 ? 5.134 -12.866 12.763 1.00 87.62 253 LEU A N 1
ATOM 1966 C CA . LEU A 1 253 ? 3.697 -12.862 13.026 1.00 87.62 253 LEU A CA 1
ATOM 1967 C C . LEU A 1 253 ? 3.156 -14.288 13.194 1.00 87.62 253 LEU A C 1
ATOM 1969 O O . LEU A 1 253 ? 2.461 -14.562 14.169 1.00 87.62 253 LEU A O 1
ATOM 1973 N N . ALA A 1 254 ? 3.511 -15.204 12.289 1.00 87.00 254 ALA A N 1
ATOM 1974 C CA . ALA A 1 254 ? 3.089 -16.603 12.359 1.00 87.00 254 ALA A CA 1
ATOM 1975 C C . ALA A 1 254 ? 3.626 -17.311 13.615 1.00 87.00 254 ALA A C 1
ATOM 1977 O O . ALA A 1 254 ? 2.912 -18.109 14.223 1.00 87.00 254 ALA A O 1
ATOM 1978 N N . SER A 1 255 ? 4.857 -16.993 14.036 1.00 88.31 255 SER A N 1
ATOM 1979 C CA . SER A 1 255 ? 5.437 -17.524 15.276 1.00 88.31 255 SER A CA 1
ATOM 1980 C C . SER A 1 255 ? 4.750 -16.977 16.528 1.00 88.31 255 SER A C 1
ATOM 1982 O O . SER A 1 255 ? 4.620 -17.705 17.512 1.00 88.31 255 SER A O 1
ATOM 1984 N N . ARG A 1 256 ? 4.350 -15.701 16.521 1.00 89.25 256 ARG A N 1
ATOM 1985 C CA . ARG A 1 256 ? 3.692 -15.049 17.661 1.00 89.25 256 ARG A CA 1
ATOM 1986 C C . ARG A 1 256 ? 2.212 -15.421 17.760 1.00 89.25 256 ARG A C 1
ATOM 1988 O O . ARG A 1 256 ? 1.695 -15.542 18.867 1.00 89.25 256 ARG A O 1
ATOM 1995 N N . TYR A 1 257 ? 1.551 -15.642 16.623 1.00 86.38 257 TYR A N 1
ATOM 1996 C CA . TYR A 1 257 ? 0.119 -15.928 16.534 1.00 86.38 257 TYR A CA 1
ATOM 1997 C C . TYR A 1 257 ? -0.172 -17.165 15.660 1.00 86.38 257 TYR A C 1
ATOM 1999 O O . TYR A 1 257 ? -0.523 -17.028 14.478 1.00 86.38 257 TYR A O 1
ATOM 2007 N N . PRO A 1 258 ? -0.073 -18.382 16.232 1.00 79.69 258 PRO A N 1
ATOM 2008 C CA . PRO A 1 258 ? -0.387 -19.623 15.528 1.00 79.69 258 PRO A CA 1
ATOM 2009 C C . PRO A 1 258 ? -1.823 -19.629 14.981 1.00 79.69 258 PRO A C 1
ATOM 2011 O O . PRO A 1 258 ? -2.750 -19.195 15.659 1.00 79.69 258 PRO A O 1
ATOM 2014 N N . GLY A 1 259 ? -2.012 -20.124 13.754 1.00 70.44 259 GLY A N 1
ATOM 2015 C CA . GLY A 1 259 ? -3.313 -20.113 13.063 1.00 70.44 259 GLY A CA 1
ATOM 2016 C C . GLY A 1 259 ? -3.553 -18.886 12.176 1.00 70.44 259 GLY A C 1
ATOM 2017 O O . GLY A 1 259 ? -4.579 -18.803 11.509 1.00 70.44 259 GLY A O 1
ATOM 2018 N N . THR A 1 260 ? -2.595 -17.959 12.118 1.00 63.28 260 THR A N 1
ATOM 2019 C CA . THR A 1 260 ? -2.583 -16.876 11.130 1.00 63.28 260 THR A CA 1
ATOM 2020 C C . THR A 1 260 ? -2.030 -17.400 9.812 1.00 63.28 260 THR A C 1
ATOM 2022 O O . THR A 1 260 ? -0.861 -17.773 9.744 1.00 63.28 260 THR A O 1
ATOM 2025 N N . THR A 1 261 ? -2.839 -17.405 8.758 1.00 57.16 261 THR A N 1
ATOM 2026 C CA . THR A 1 261 ? -2.350 -17.588 7.389 1.00 57.16 261 THR A CA 1
ATOM 2027 C C . THR A 1 261 ? -2.408 -16.223 6.709 1.00 57.16 261 THR A C 1
ATOM 2029 O O . THR A 1 261 ? -3.508 -15.785 6.374 1.00 57.16 261 THR A O 1
ATOM 2032 N N . PRO A 1 262 ? -1.273 -15.510 6.558 1.00 58.59 262 PRO A N 1
ATOM 2033 C CA . PRO A 1 262 ? -1.206 -14.369 5.648 1.00 58.59 262 PRO A CA 1
ATOM 2034 C C . PRO A 1 262 ? -1.693 -14.806 4.265 1.00 58.59 262 PRO A C 1
ATOM 2036 O O . PRO A 1 262 ? -1.528 -15.980 3.906 1.00 58.59 262 PRO A O 1
ATOM 2039 N N . ALA A 1 263 ? -2.274 -13.892 3.487 1.00 56.72 263 ALA A N 1
ATOM 2040 C CA . ALA A 1 263 ? -2.579 -14.195 2.094 1.00 56.72 263 ALA A CA 1
ATOM 2041 C C . ALA A 1 263 ? -1.295 -14.694 1.406 1.00 56.72 263 ALA A C 1
ATOM 2043 O O . ALA A 1 263 ? -0.199 -14.190 1.672 1.00 56.72 263 ALA A O 1
ATOM 2044 N N . ALA A 1 264 ? -1.410 -15.746 0.591 1.00 47.25 264 ALA A N 1
ATOM 2045 C CA . ALA A 1 264 ? -0.255 -16.311 -0.093 1.00 47.25 264 ALA A CA 1
ATOM 2046 C C . ALA A 1 264 ? 0.443 -15.206 -0.898 1.00 47.25 264 ALA A C 1
ATOM 2048 O O . ALA A 1 264 ? -0.208 -14.465 -1.634 1.00 47.25 264 ALA A O 1
ATOM 2049 N N . THR A 1 265 ? 1.765 -15.096 -0.760 1.00 45.44 265 THR A N 1
ATOM 2050 C CA . THR A 1 265 ? 2.561 -14.241 -1.642 1.00 45.44 265 THR A CA 1
ATOM 2051 C C . THR A 1 265 ? 2.294 -14.668 -3.083 1.00 45.44 265 THR A C 1
ATOM 2053 O O . THR A 1 265 ? 2.396 -15.866 -3.358 1.00 45.44 265 THR A O 1
ATOM 2056 N N . PRO A 1 266 ? 1.994 -13.752 -4.020 1.00 39.56 266 PRO A N 1
ATOM 2057 C CA . PRO A 1 266 ? 2.161 -14.083 -5.424 1.00 39.56 266 PRO A CA 1
ATOM 2058 C C . PRO A 1 266 ? 3.618 -14.520 -5.594 1.00 39.56 266 PRO A C 1
ATOM 2060 O O . PRO A 1 266 ? 4.524 -13.831 -5.117 1.00 39.56 266 PRO A O 1
ATOM 2063 N N . ASP A 1 267 ? 3.839 -15.689 -6.191 1.00 34.81 267 ASP A N 1
ATOM 2064 C CA . ASP A 1 267 ? 5.173 -16.212 -6.471 1.00 34.81 267 ASP A CA 1
ATOM 2065 C C . ASP A 1 267 ? 5.888 -15.265 -7.450 1.00 34.81 267 ASP A C 1
ATOM 2067 O O . ASP A 1 267 ? 5.873 -15.456 -8.660 1.00 34.81 267 ASP A O 1
ATOM 2071 N N . PHE A 1 268 ? 6.530 -14.217 -6.930 1.00 41.72 268 PHE A N 1
ATOM 2072 C CA . PHE A 1 268 ? 7.384 -13.310 -7.704 1.00 41.72 268 PHE A CA 1
ATOM 2073 C C . PHE A 1 268 ? 8.806 -13.861 -7.882 1.00 41.72 268 PHE A C 1
ATOM 2075 O O . PHE A 1 268 ? 9.697 -13.170 -8.381 1.00 41.72 268 PHE A O 1
ATOM 2082 N N . ILE A 1 269 ? 9.039 -15.124 -7.512 1.00 35.16 269 ILE A N 1
ATOM 2083 C CA . ILE A 1 269 ? 10.279 -15.823 -7.838 1.00 35.16 269 ILE A CA 1
ATOM 2084 C C . ILE A 1 269 ? 10.207 -16.213 -9.315 1.00 35.16 269 ILE A C 1
ATOM 2086 O O . ILE A 1 269 ? 9.852 -17.333 -9.678 1.00 35.16 269 ILE A O 1
ATOM 2090 N N . GLY A 1 270 ? 10.579 -15.264 -10.176 1.00 32.31 270 GLY A N 1
ATOM 2091 C CA . GLY A 1 270 ? 11.051 -15.567 -11.518 1.00 32.31 270 GLY A CA 1
ATOM 2092 C C . GLY A 1 270 ? 12.224 -16.535 -11.398 1.00 32.31 270 GLY A C 1
ATOM 2093 O O . GLY A 1 270 ? 13.326 -16.154 -10.998 1.00 32.31 270 GLY A O 1
ATOM 2094 N N . ALA A 1 271 ? 11.950 -17.808 -11.665 1.00 28.31 271 ALA A N 1
ATOM 2095 C CA . ALA A 1 271 ? 12.955 -18.844 -11.743 1.00 28.31 271 ALA A CA 1
ATOM 2096 C C . ALA A 1 271 ? 13.918 -18.532 -12.901 1.00 28.31 271 ALA A C 1
ATOM 2098 O O . ALA A 1 271 ? 13.497 -18.509 -14.053 1.00 28.31 271 ALA A O 1
ATOM 2099 N N . CYS A 1 272 ? 15.191 -18.362 -12.527 1.00 32.94 272 CYS A N 1
ATOM 2100 C CA . CYS A 1 272 ? 16.417 -18.448 -13.334 1.00 32.94 272 CYS A CA 1
ATOM 2101 C C . CYS A 1 272 ? 16.654 -17.396 -14.430 1.00 32.94 272 CYS A C 1
ATOM 2103 O O . CYS A 1 272 ? 15.978 -17.415 -15.477 1.00 32.94 272 CYS A O 1
#

Radius of gyration: 23.35 Å; Cα contacts (8 Å, |Δi|>4): 310; chains: 1; bounding box: 84×49×52 Å